Protein AF-A0A813ADH0-F1 (afdb_monomer)

Solvent-accessible surface area (backbone atoms only — not comparable to full-atom values): 14323 Å² total; per-residue (Å²): 135,80,84,57,72,87,82,37,57,96,48,72,68,25,50,52,51,44,51,54,53,42,35,54,52,50,43,70,54,47,50,61,52,42,49,74,72,68,52,53,70,69,59,46,51,50,53,41,46,52,72,52,70,76,62,57,82,85,37,66,69,44,36,52,52,48,22,52,50,47,46,47,39,60,67,64,49,52,81,73,57,90,70,86,50,64,68,61,47,20,52,50,42,27,64,46,52,78,64,35,48,75,70,38,50,46,54,51,63,65,51,89,64,57,73,72,58,47,51,34,44,53,56,17,56,32,68,76,58,69,73,94,56,96,65,80,77,75,78,74,84,77,43,54,62,69,56,31,52,50,52,44,54,53,60,69,72,50,60,89,58,49,65,48,55,27,47,58,42,28,42,73,75,30,63,67,50,34,67,56,50,63,37,58,68,54,79,42,53,71,56,46,54,53,52,52,53,53,48,49,71,22,40,36,71,89,38,32,71,57,39,44,52,52,56,50,28,51,40,59,76,49,61,43,87,80,71,46,73,68,50,54,50,44,46,52,49,22,46,52,48,48,59,53,56,62,50,68,78,76,111

pLDDT: mean 78.07, std 14.47, range [35.38, 96.62]

Structure (mmCIF, N/CA/C/O backbone):
data_AF-A0A813ADH0-F1
#
_entry.id   AF-A0A813ADH0-F1
#
loop_
_atom_site.group_PDB
_atom_site.id
_atom_site.type_symbol
_atom_site.label_atom_id
_atom_site.label_alt_id
_atom_site.label_comp_id
_atom_site.label_asym_id
_atom_site.label_entity_id
_atom_site.label_seq_id
_atom_site.pdbx_PDB_ins_code
_atom_site.Cartn_x
_atom_site.Cartn_y
_atom_site.Cartn_z
_atom_site.occupancy
_atom_site.B_iso_or_equiv
_atom_site.auth_seq_id
_atom_site.auth_comp_id
_atom_site.auth_asym_id
_atom_site.auth_atom_id
_atom_site.pdbx_PDB_model_num
ATOM 1 N N . ALA A 1 1 ? -24.093 17.350 12.954 1.00 58.53 1 ALA A N 1
ATOM 2 C CA . ALA A 1 1 ? -23.272 18.016 11.921 1.00 58.53 1 ALA A CA 1
ATOM 3 C C . ALA A 1 1 ? -21.841 17.505 12.022 1.00 58.53 1 ALA A C 1
ATOM 5 O O . ALA A 1 1 ? -21.357 17.426 13.138 1.00 58.53 1 ALA A O 1
ATOM 6 N N . THR A 1 2 ? -21.194 17.117 10.923 1.00 77.88 2 THR A N 1
ATOM 7 C CA . THR A 1 2 ? -19.798 16.626 10.913 1.00 77.88 2 THR A CA 1
ATOM 8 C C . THR A 1 2 ? -18.811 17.799 10.936 1.00 77.88 2 THR A C 1
ATOM 10 O O . THR A 1 2 ? -19.052 18.788 10.242 1.00 77.88 2 THR A O 1
ATOM 13 N N . VAL A 1 3 ? -17.723 17.701 11.708 1.00 86.62 3 VAL A N 1
ATOM 14 C CA . VAL A 1 3 ? -16.624 18.689 11.742 1.00 86.62 3 VAL A CA 1
ATOM 15 C C . VAL A 1 3 ? -15.951 18.764 10.363 1.00 86.62 3 VAL A C 1
ATOM 17 O O . VAL A 1 3 ? -15.364 17.789 9.890 1.00 86.62 3 VAL A O 1
ATOM 20 N N . ARG A 1 4 ? -16.046 19.916 9.684 1.00 91.19 4 ARG A N 1
ATOM 21 C CA . ARG A 1 4 ? -15.564 20.084 8.298 1.00 91.19 4 ARG A CA 1
ATOM 22 C C . ARG A 1 4 ? -14.143 20.643 8.270 1.00 91.19 4 ARG A C 1
ATOM 24 O O . ARG A 1 4 ? -13.839 21.578 9.005 1.00 91.19 4 ARG A O 1
ATOM 31 N N . ARG A 1 5 ? -13.307 20.170 7.335 1.00 89.81 5 ARG A N 1
ATOM 32 C CA . ARG A 1 5 ? -11.935 20.685 7.138 1.00 89.81 5 ARG A CA 1
ATOM 33 C C . ARG A 1 5 ? -11.892 22.197 6.888 1.00 89.81 5 ARG A C 1
ATOM 35 O O . ARG A 1 5 ? -10.957 22.851 7.336 1.00 89.81 5 ARG A O 1
ATOM 42 N N . SER A 1 6 ? -12.904 22.749 6.217 1.00 91.56 6 SER A N 1
ATOM 43 C CA . SER A 1 6 ? -13.006 24.176 5.878 1.00 91.56 6 SER A CA 1
ATOM 44 C C . SER A 1 6 ? -13.220 25.106 7.080 1.00 91.56 6 SER A C 1
ATOM 46 O O . SER A 1 6 ? -13.157 26.317 6.914 1.00 91.56 6 SER A O 1
ATOM 48 N N . GLN A 1 7 ? -13.498 24.568 8.274 1.00 92.44 7 GLN A N 1
ATOM 49 C CA . GLN A 1 7 ? -13.676 25.353 9.505 1.00 92.44 7 GLN A CA 1
ATOM 50 C C . GLN A 1 7 ? -12.345 25.725 10.177 1.00 92.44 7 GLN A C 1
ATOM 52 O O . GLN A 1 7 ? -12.344 26.486 11.137 1.00 92.44 7 GLN A O 1
ATOM 57 N N . PHE A 1 8 ? -11.223 25.190 9.687 1.00 93.69 8 PHE A N 1
ATOM 58 C CA . PHE A 1 8 ? -9.899 25.345 10.288 1.00 93.69 8 PHE A CA 1
ATOM 59 C C . PHE A 1 8 ? -8.919 25.972 9.289 1.00 93.69 8 PHE A C 1
ATOM 61 O O . PHE A 1 8 ? -9.078 25.764 8.080 1.00 93.69 8 PHE A O 1
ATOM 68 N N . PRO A 1 9 ? -7.867 26.673 9.756 1.00 92.19 9 PRO A N 1
ATOM 69 C CA . PRO A 1 9 ? -6.858 27.275 8.886 1.00 92.19 9 PRO A CA 1
ATOM 70 C C . PRO A 1 9 ? -6.242 26.283 7.888 1.00 92.19 9 PRO A C 1
ATOM 72 O O . PRO A 1 9 ? -6.143 25.083 8.151 1.00 92.19 9 PRO A O 1
ATOM 75 N N . GLY A 1 10 ? -5.794 26.776 6.733 1.00 89.06 10 GLY A N 1
ATOM 76 C CA . GLY A 1 10 ? -5.131 25.974 5.693 1.00 89.06 10 GLY A CA 1
ATOM 77 C C . GLY A 1 10 ? -3.722 25.475 6.054 1.00 89.06 10 GLY A C 1
ATOM 78 O O . GLY A 1 10 ? -3.107 24.791 5.245 1.00 89.06 10 GLY A O 1
ATOM 79 N N . SER A 1 11 ? -3.212 25.809 7.242 1.00 90.94 11 SER A N 1
ATOM 80 C CA . SER A 1 11 ? -1.885 25.418 7.728 1.00 90.94 11 SER A CA 1
ATOM 81 C C . SER A 1 11 ? -1.845 23.981 8.265 1.00 90.94 11 SER A C 1
ATOM 83 O O . SER A 1 11 ? -2.885 23.364 8.516 1.00 90.94 11 SER A O 1
ATOM 85 N N . GLU A 1 12 ? -0.635 23.452 8.484 1.00 86.62 12 GLU A N 1
ATOM 86 C CA . GLU A 1 12 ? -0.425 22.167 9.171 1.00 86.62 12 GLU A CA 1
ATOM 87 C C . GLU A 1 12 ? -1.039 22.168 10.574 1.00 86.62 12 GLU A C 1
ATOM 89 O O . GLU A 1 12 ? -1.730 21.224 10.952 1.00 86.62 12 GLU A O 1
ATOM 94 N N . GLU A 1 13 ? -0.871 23.271 11.303 1.00 91.62 13 GLU A N 1
ATOM 95 C CA . GLU A 1 13 ? -1.476 23.484 12.617 1.00 91.62 13 GLU A CA 1
ATOM 96 C C . GLU A 1 13 ? -3.010 23.418 12.547 1.00 91.62 13 GLU A C 1
ATOM 98 O O . GLU A 1 13 ? -3.648 22.688 13.305 1.00 91.62 13 GLU A O 1
ATOM 103 N N . GLY A 1 14 ? -3.618 24.085 11.559 1.00 91.56 14 GLY A N 1
ATOM 104 C CA . GLY A 1 14 ? -5.062 24.005 11.332 1.00 91.56 14 GLY A CA 1
ATOM 105 C C . GLY A 1 14 ? -5.535 22.591 10.976 1.00 91.56 14 GLY A C 1
ATOM 106 O O . GLY A 1 14 ? -6.617 22.173 11.387 1.00 91.56 14 GLY A O 1
ATOM 107 N N . HIS A 1 15 ? -4.722 21.810 10.261 1.00 88.19 15 HIS A N 1
ATOM 108 C CA . HIS A 1 15 ? -5.015 20.402 9.989 1.00 88.19 15 HIS A CA 1
ATOM 109 C C . HIS A 1 15 ? -4.930 19.531 11.255 1.00 88.19 15 HIS A C 1
ATOM 111 O O . HIS A 1 15 ? -5.776 18.654 11.448 1.00 88.19 15 HIS A O 1
ATOM 117 N N . SER A 1 16 ? -3.962 19.777 12.138 1.00 89.31 16 SER A N 1
ATOM 118 C CA . SER A 1 16 ? -3.859 19.103 13.438 1.00 89.31 16 SER A CA 1
ATOM 119 C C . SER A 1 16 ? -5.054 19.417 14.342 1.00 89.31 16 SER A C 1
ATOM 121 O O . SER A 1 16 ? -5.665 18.493 14.880 1.00 89.31 16 SER A O 1
ATOM 123 N N . GLN A 1 17 ? -5.464 20.686 14.420 1.00 92.31 17 GLN A N 1
ATOM 124 C CA . GLN A 1 17 ? -6.655 21.115 15.164 1.00 92.31 17 GLN A CA 1
ATOM 125 C C . GLN A 1 17 ? -7.935 20.472 14.625 1.00 92.31 17 GLN A C 1
ATOM 127 O O . GLN A 1 17 ? -8.754 19.967 15.394 1.00 92.31 17 GLN A O 1
ATOM 132 N N . TRP A 1 18 ? -8.086 20.428 13.298 1.00 93.56 18 TRP A N 1
ATOM 133 C CA . TRP A 1 18 ? -9.217 19.761 12.659 1.00 93.56 18 TRP A CA 1
ATOM 134 C C . TRP A 1 18 ? -9.292 18.275 13.028 1.00 93.56 18 TRP A C 1
ATOM 136 O O . TRP A 1 18 ? -10.360 17.791 13.404 1.00 93.56 18 TRP A O 1
ATOM 146 N N . LYS A 1 19 ? -8.164 17.553 12.970 1.00 90.12 19 LYS A N 1
ATOM 147 C CA . LYS A 1 19 ? -8.108 16.136 13.362 1.00 90.12 19 LYS A CA 1
ATOM 148 C C . LYS A 1 19 ? -8.480 15.938 14.830 1.00 90.12 19 LYS A C 1
ATOM 150 O O . LYS A 1 19 ? -9.271 15.049 15.123 1.00 90.12 19 LYS A O 1
ATOM 155 N N . ALA A 1 20 ? -7.962 16.770 15.734 1.00 90.12 20 ALA A N 1
ATOM 156 C CA . ALA A 1 20 ? -8.297 16.697 17.157 1.00 90.12 20 ALA A CA 1
ATOM 157 C C . ALA A 1 20 ? -9.803 16.907 17.404 1.00 90.12 20 ALA A C 1
ATOM 159 O O . ALA A 1 20 ? -10.436 16.118 18.107 1.00 90.12 20 ALA A O 1
ATOM 160 N N . ALA A 1 21 ? -10.405 17.910 16.757 1.00 92.00 21 ALA A N 1
ATOM 161 C CA . ALA A 1 21 ? -11.840 18.172 16.853 1.00 92.00 21 ALA A CA 1
ATOM 162 C C . ALA A 1 21 ? -12.693 17.027 16.275 1.00 92.00 21 ALA A C 1
ATOM 164 O O . ALA A 1 21 ? -13.740 16.687 16.832 1.00 92.00 21 ALA A O 1
ATOM 165 N N . LEU A 1 22 ? -12.250 16.408 15.174 1.00 89.94 22 LEU A N 1
ATOM 166 C CA . LEU A 1 22 ? -12.930 15.260 14.572 1.00 89.94 22 LEU A CA 1
ATOM 167 C C . LEU A 1 22 ? -12.923 14.046 15.513 1.00 89.94 22 LEU A C 1
ATOM 169 O O . LEU A 1 22 ? -13.980 13.448 15.724 1.00 89.94 22 LEU A O 1
ATOM 173 N N . LYS A 1 23 ? -11.774 13.741 16.130 1.00 88.31 23 LYS A N 1
ATOM 174 C CA . LYS A 1 23 ? -11.640 12.667 17.128 1.00 88.31 23 LYS A CA 1
ATOM 175 C C . LYS A 1 23 ? -12.571 12.897 18.313 1.00 88.31 23 LYS A C 1
ATOM 177 O O . LYS A 1 23 ? -13.406 12.049 18.615 1.00 88.31 23 LYS A O 1
ATOM 182 N N . GLN A 1 24 ? -12.525 14.090 18.910 1.00 89.56 24 GLN A N 1
ATOM 183 C CA . GLN A 1 24 ? -13.393 14.446 20.036 1.00 89.56 24 GLN A CA 1
ATOM 184 C C . GLN A 1 24 ? -14.879 14.277 19.683 1.00 89.56 24 GLN A C 1
ATOM 186 O O . GLN A 1 24 ? -15.665 13.747 20.472 1.00 89.56 24 GLN A O 1
ATOM 191 N N . GLN A 1 25 ? -15.278 14.688 18.475 1.00 90.50 25 GLN A N 1
ATOM 192 C CA . GLN A 1 25 ? -16.642 14.493 18.005 1.00 90.50 25 GLN A CA 1
ATOM 193 C C . GLN A 1 25 ? -17.013 13.007 17.872 1.00 90.50 25 GLN A C 1
ATOM 195 O O . GLN A 1 25 ? -18.133 12.634 18.231 1.00 90.50 25 GLN A O 1
ATOM 200 N N . GLN A 1 26 ? -16.122 12.165 17.344 1.00 88.00 26 GLN A N 1
ATOM 201 C CA . GLN A 1 26 ? -16.360 10.725 17.217 1.00 88.00 26 GLN A CA 1
ATOM 202 C C . GLN A 1 26 ? -16.566 10.083 18.591 1.00 88.00 26 GLN A C 1
ATOM 204 O O . GLN A 1 26 ? -17.556 9.375 18.785 1.00 88.00 26 GLN A O 1
ATOM 209 N N . GLU A 1 27 ? -15.721 10.411 19.569 1.00 87.75 27 GLU A N 1
ATOM 210 C CA . GLU A 1 27 ? -15.852 9.898 20.934 1.00 87.75 27 GLU A CA 1
ATOM 211 C C . GLU A 1 27 ? -17.181 10.291 21.587 1.00 87.75 27 GLU A C 1
ATOM 213 O O . GLU A 1 27 ? -17.889 9.437 22.128 1.00 87.75 27 GLU A O 1
ATOM 218 N N . MET A 1 28 ? -17.550 11.578 21.510 1.00 89.75 28 MET A N 1
ATOM 219 C CA . MET A 1 28 ? -18.805 12.088 22.077 1.00 89.75 28 MET A CA 1
ATOM 220 C C . MET A 1 28 ? -20.036 11.415 21.464 1.00 89.75 28 MET A C 1
ATOM 222 O O . MET A 1 28 ? -21.068 11.298 22.123 1.00 89.75 28 MET A O 1
ATOM 226 N N . ARG A 1 29 ? -19.945 10.969 20.206 1.00 91.00 29 ARG A N 1
ATOM 227 C CA . ARG A 1 29 ? -21.041 10.276 19.521 1.00 91.00 29 ARG A CA 1
ATOM 228 C C . ARG A 1 29 ? -21.088 8.789 19.839 1.00 91.00 29 ARG A C 1
ATOM 230 O O . ARG A 1 29 ? -22.184 8.264 20.006 1.00 91.00 29 ARG A O 1
ATOM 237 N N . VAL A 1 30 ? -19.943 8.110 19.910 1.00 91.62 30 VAL A N 1
ATOM 238 C CA . VAL A 1 30 ? -19.918 6.649 20.057 1.00 91.62 30 VAL A CA 1
ATOM 239 C C . VAL A 1 30 ? -20.247 6.204 21.479 1.00 91.62 30 VAL A C 1
ATOM 241 O O . VAL A 1 30 ? -21.012 5.254 21.644 1.00 91.62 30 VAL A O 1
ATOM 244 N N . LYS A 1 31 ? -19.739 6.904 22.507 1.00 93.31 31 LYS A N 1
ATOM 245 C CA . LYS A 1 31 ? -19.909 6.489 23.911 1.00 93.31 31 LYS A CA 1
ATOM 246 C C . LYS A 1 31 ? -21.391 6.326 24.293 1.00 93.31 31 LYS A C 1
ATOM 248 O O . LYS A 1 31 ? -21.744 5.257 24.792 1.00 93.31 31 LYS A O 1
ATOM 253 N N . PRO A 1 32 ? -22.293 7.292 24.007 1.00 93.75 32 PRO A N 1
ATOM 254 C CA . PRO A 1 32 ? -23.711 7.144 24.336 1.00 93.75 32 PRO A CA 1
ATOM 255 C C . PRO A 1 32 ? -24.418 6.053 23.525 1.00 93.75 32 PRO A C 1
ATOM 257 O O . PRO A 1 32 ? -25.363 5.451 24.025 1.00 93.75 32 PRO A O 1
ATOM 260 N N . ILE A 1 33 ? -23.993 5.804 22.280 1.00 95.25 33 ILE A N 1
ATOM 261 C CA . ILE A 1 33 ? -24.582 4.762 21.425 1.00 95.25 33 ILE A CA 1
ATOM 262 C C . ILE A 1 33 ? -24.272 3.381 22.002 1.00 95.25 33 ILE A C 1
ATOM 264 O O . ILE A 1 33 ? -25.185 2.584 22.197 1.00 95.25 33 ILE A O 1
ATOM 268 N N . LEU A 1 34 ? -23.005 3.122 22.332 1.00 94.62 34 LEU A N 1
ATOM 269 C CA . LEU A 1 34 ? -22.581 1.844 22.902 1.00 94.62 34 LEU A CA 1
ATOM 270 C C . LEU A 1 34 ? -23.171 1.621 24.302 1.00 94.62 34 LEU A C 1
ATOM 272 O O . LEU A 1 34 ? -23.645 0.526 24.596 1.00 94.62 34 LEU A O 1
ATOM 276 N N . ALA A 1 35 ? -23.237 2.669 25.132 1.00 95.00 35 ALA A N 1
ATOM 277 C CA . ALA A 1 35 ? -23.894 2.596 26.438 1.00 95.00 35 ALA A CA 1
ATOM 278 C C . ALA A 1 35 ? -25.383 2.230 26.313 1.00 95.00 35 ALA A C 1
ATOM 280 O O . ALA A 1 35 ? -25.866 1.348 27.018 1.00 95.00 35 ALA A O 1
ATOM 281 N N . LYS A 1 36 ? -26.107 2.850 25.369 1.00 96.25 36 LYS A N 1
ATOM 282 C CA . LYS A 1 36 ? -27.512 2.508 25.077 1.00 96.25 36 LYS A CA 1
ATOM 283 C C . LYS A 1 36 ? -27.684 1.088 24.537 1.00 96.25 36 LYS A C 1
ATOM 285 O O . LYS A 1 36 ? -28.731 0.492 24.756 1.00 96.25 36 LYS A O 1
ATOM 290 N N . ALA A 1 37 ? -26.673 0.553 23.858 1.00 96.06 37 ALA A N 1
ATOM 291 C CA . ALA A 1 37 ? -26.643 -0.830 23.393 1.00 96.06 37 ALA A CA 1
ATOM 292 C C . ALA A 1 37 ? -26.270 -1.843 24.497 1.00 96.06 37 ALA A C 1
ATOM 294 O O . ALA A 1 37 ? -26.169 -3.032 24.210 1.00 96.06 37 ALA A O 1
ATOM 295 N N . GLY A 1 38 ? -26.053 -1.398 25.743 1.00 96.38 38 GLY A N 1
ATOM 296 C CA . GLY A 1 38 ? -25.760 -2.269 26.885 1.00 96.38 38 GLY A CA 1
ATOM 297 C C . GLY A 1 38 ? -24.295 -2.696 27.012 1.00 96.38 38 GLY A C 1
ATOM 298 O O . GLY A 1 38 ? -24.002 -3.651 27.726 1.00 96.38 38 GLY A O 1
ATOM 299 N N . TRP A 1 39 ? -23.367 -2.022 26.326 1.00 96.62 39 TRP A N 1
ATOM 300 C CA . TRP A 1 39 ? -21.941 -2.347 26.415 1.00 96.62 39 TRP A CA 1
ATOM 301 C C . TRP A 1 39 ? -21.352 -1.898 27.759 1.00 96.62 39 TRP A C 1
ATOM 303 O O . TRP A 1 39 ? -21.697 -0.837 28.280 1.00 96.62 39 TRP A O 1
ATOM 313 N N . GLY A 1 40 ? -20.426 -2.692 28.305 1.00 96.12 40 GLY A N 1
ATOM 314 C CA . GLY A 1 40 ? -19.709 -2.363 29.540 1.00 96.12 40 GLY A CA 1
ATOM 315 C C . GLY A 1 40 ? -18.752 -1.175 29.379 1.00 96.12 40 GLY A C 1
ATOM 316 O O . GLY A 1 40 ? -18.243 -0.913 28.289 1.00 96.12 40 GLY A O 1
ATOM 317 N N . SER A 1 41 ? -18.470 -0.469 30.477 1.00 93.75 41 SER A N 1
ATOM 318 C CA . SER A 1 41 ? -17.624 0.736 30.488 1.00 93.75 41 SER A CA 1
ATOM 319 C C . SER A 1 41 ? -16.211 0.500 29.941 1.00 93.75 41 SER A C 1
ATOM 321 O O . SER A 1 41 ? -15.695 1.345 29.212 1.00 93.75 41 SER A O 1
ATOM 323 N N . GLU A 1 42 ? -15.612 -0.654 30.233 1.00 94.06 42 GLU A N 1
ATOM 324 C CA . GLU A 1 42 ? -14.295 -1.049 29.722 1.00 94.06 42 GLU A CA 1
ATOM 325 C C . GLU A 1 42 ? -14.298 -1.216 28.195 1.00 94.06 42 GLU A C 1
ATOM 327 O O . GLU A 1 42 ? -13.451 -0.652 27.502 1.00 94.06 42 GLU A O 1
ATOM 332 N N . ALA A 1 43 ? -15.303 -1.907 27.646 1.00 92.69 43 ALA A N 1
ATOM 333 C CA . ALA A 1 43 ? -15.451 -2.084 26.202 1.00 92.69 43 ALA A CA 1
ATOM 334 C C . ALA A 1 43 ? -15.693 -0.744 25.488 1.00 92.69 43 ALA A C 1
ATOM 336 O O . ALA A 1 43 ? -15.128 -0.486 24.425 1.00 92.69 43 ALA A O 1
ATOM 337 N N . ILE A 1 44 ? -16.488 0.145 26.091 1.00 93.62 44 ILE A N 1
ATOM 338 C CA . ILE A 1 44 ? -16.718 1.499 25.572 1.00 93.62 44 ILE A CA 1
ATOM 339 C C . ILE A 1 44 ? -15.414 2.301 25.551 1.00 93.62 44 ILE A C 1
ATOM 341 O O . ILE A 1 44 ? -15.123 2.965 24.551 1.00 93.62 44 ILE A O 1
ATOM 345 N N . ALA A 1 45 ? -14.622 2.242 26.625 1.00 91.06 45 ALA A N 1
ATOM 346 C CA . ALA A 1 45 ? -13.321 2.900 26.686 1.00 91.06 45 ALA A CA 1
ATOM 347 C C . ALA A 1 45 ? -12.381 2.358 25.601 1.00 91.06 45 ALA A C 1
ATOM 349 O O . ALA A 1 45 ? -11.814 3.144 24.844 1.00 91.06 45 ALA A O 1
ATOM 350 N N . ARG A 1 46 ? -12.313 1.029 25.439 1.00 91.56 46 ARG A N 1
ATOM 351 C CA . ARG A 1 46 ? -11.506 0.371 24.405 1.00 91.56 46 ARG A CA 1
ATOM 352 C C . ARG A 1 46 ? -11.874 0.832 22.997 1.00 91.56 46 ARG A C 1
ATOM 354 O O . ARG A 1 46 ? -10.999 1.270 22.256 1.00 91.56 46 ARG A O 1
ATOM 361 N N . VAL A 1 47 ? -13.156 0.784 22.635 1.00 91.06 47 VAL A N 1
ATOM 362 C CA . VAL A 1 47 ? -13.625 1.221 21.308 1.00 91.06 47 VAL A CA 1
ATOM 363 C C . VAL A 1 47 ? -13.342 2.704 21.080 1.00 91.06 47 VAL A C 1
ATOM 365 O O . VAL A 1 47 ? -12.952 3.091 19.983 1.00 91.06 47 VAL A O 1
ATOM 368 N N . THR A 1 48 ? -13.491 3.533 22.114 1.00 89.00 48 THR A N 1
ATOM 369 C CA . THR A 1 48 ? -13.164 4.962 22.031 1.00 89.00 48 THR A CA 1
ATOM 370 C C . THR A 1 48 ? -11.688 5.170 21.682 1.00 89.00 48 THR A C 1
ATOM 372 O O . THR A 1 48 ? -11.396 5.915 20.751 1.00 89.00 48 THR A O 1
ATOM 375 N N . THR A 1 49 ? -10.774 4.484 22.375 1.00 89.19 49 THR A N 1
ATOM 376 C CA . THR A 1 49 ? -9.329 4.553 22.102 1.00 89.19 49 THR A CA 1
ATOM 377 C C . THR A 1 49 ? -8.981 4.066 20.698 1.00 89.19 49 THR A C 1
ATOM 379 O O . THR A 1 49 ? -8.129 4.657 20.041 1.00 89.19 49 THR A O 1
ATOM 382 N N . LEU A 1 50 ? -9.636 3.004 20.220 1.00 89.44 50 LEU A N 1
ATOM 383 C CA . LEU A 1 50 ? -9.431 2.517 18.855 1.00 89.44 50 LEU A CA 1
ATOM 384 C C . LEU A 1 50 ? -9.882 3.561 17.826 1.00 89.44 50 LEU A C 1
ATOM 386 O O . LEU A 1 50 ? -9.126 3.912 16.930 1.00 89.44 50 LEU A O 1
ATOM 390 N N . LEU A 1 51 ? -11.079 4.125 17.989 1.00 86.75 51 LEU A N 1
ATOM 391 C CA . LEU A 1 51 ? -11.635 5.102 17.049 1.00 86.75 51 LEU A CA 1
ATOM 392 C C . LEU A 1 51 ? -10.866 6.419 16.995 1.00 86.75 51 LEU A C 1
ATOM 394 O O . LEU A 1 51 ? -10.850 7.061 15.945 1.00 86.75 51 LEU A O 1
ATOM 398 N N . SER A 1 52 ? -10.244 6.8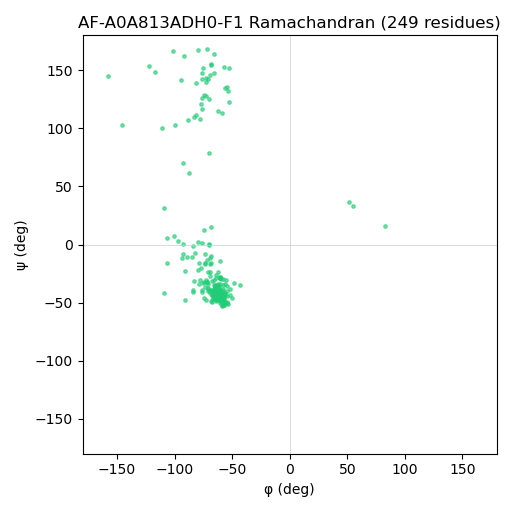38 18.098 1.00 84.44 52 SER A N 1
ATOM 399 C CA . SER A 1 52 ? -9.403 8.031 18.092 1.00 84.44 52 SER A CA 1
ATOM 400 C C . SER A 1 52 ? -8.082 7.812 17.351 1.00 84.44 52 SER A C 1
ATOM 402 O O . SER A 1 52 ? -7.423 8.793 17.014 1.00 84.44 52 SER A O 1
ATOM 404 N N . MET A 1 53 ? -7.700 6.567 17.036 1.00 84.00 53 MET A N 1
ATOM 405 C CA . MET A 1 53 ? -6.411 6.229 16.419 1.00 84.00 53 MET A CA 1
ATOM 406 C C . MET A 1 53 ? -5.211 6.763 17.230 1.00 84.00 53 MET A C 1
ATOM 408 O O . MET A 1 53 ? -4.211 7.187 16.654 1.00 84.00 53 MET A O 1
ATOM 412 N N . ASP A 1 54 ? -5.325 6.814 18.565 1.00 75.88 54 ASP A N 1
ATOM 413 C CA . ASP A 1 54 ? -4.302 7.358 19.485 1.00 75.88 54 ASP A CA 1
ATOM 414 C C . ASP A 1 54 ? -3.597 6.262 20.312 1.00 75.88 54 ASP A C 1
ATOM 416 O O . ASP A 1 54 ? -3.209 6.466 21.462 1.00 75.88 54 ASP A O 1
ATOM 420 N N . GLY A 1 55 ? -3.449 5.067 19.739 1.00 78.06 55 GLY A N 1
ATOM 421 C CA . GLY A 1 55 ? -2.863 3.898 20.400 1.00 78.06 55 GLY A CA 1
ATOM 422 C C . GLY A 1 55 ? -1.414 3.625 19.999 1.00 78.06 55 GLY A C 1
ATOM 423 O O . GLY A 1 55 ? -0.902 4.153 19.012 1.00 78.06 55 GLY A O 1
ATOM 424 N N . SER A 1 56 ? -0.754 2.757 20.770 1.00 82.88 56 SER A N 1
ATOM 425 C CA . SER A 1 56 ? 0.574 2.242 20.420 1.00 82.88 56 SER A CA 1
ATOM 426 C C . SER A 1 56 ? 0.508 1.373 19.162 1.00 82.88 56 SER A C 1
ATOM 428 O O . SER A 1 56 ? -0.456 0.639 18.963 1.00 82.88 56 SER A O 1
ATOM 430 N N . ARG A 1 57 ? 1.574 1.381 18.353 1.00 74.56 57 ARG A N 1
ATOM 431 C CA . ARG A 1 57 ? 1.738 0.444 17.223 1.00 74.56 57 ARG A CA 1
ATOM 432 C C . ARG A 1 57 ? 1.951 -1.007 17.668 1.00 74.56 57 ARG A C 1
ATOM 434 O O . ARG A 1 57 ? 1.822 -1.922 16.866 1.00 74.56 57 ARG A O 1
ATOM 441 N N . GLU A 1 58 ? 2.286 -1.224 18.936 1.00 84.00 58 GLU A N 1
ATOM 442 C CA . GLU A 1 58 ? 2.408 -2.567 19.519 1.00 84.00 58 GLU A CA 1
ATOM 443 C C . GLU A 1 58 ? 1.039 -3.177 19.864 1.00 84.00 58 GLU A C 1
ATOM 445 O O . GLU A 1 58 ? 0.919 -4.387 20.065 1.00 84.00 58 GLU A O 1
ATOM 450 N N . ASP A 1 59 ? -0.008 -2.349 19.915 1.00 91.94 59 ASP A N 1
ATOM 451 C CA . ASP A 1 59 ? -1.374 -2.796 20.135 1.00 91.94 59 ASP A CA 1
ATOM 452 C C . ASP A 1 59 ? -1.941 -3.423 18.857 1.00 91.94 59 ASP A C 1
ATOM 454 O O . ASP A 1 59 ? -2.113 -2.763 17.830 1.00 91.94 59 ASP A O 1
ATOM 458 N N . LYS A 1 60 ? -2.262 -4.717 18.934 1.00 91.38 60 LYS A N 1
ATOM 459 C CA . LYS A 1 60 ? -2.725 -5.502 17.786 1.00 91.38 60 LYS A CA 1
ATOM 460 C C . LYS A 1 60 ? -4.028 -4.978 17.187 1.00 91.38 60 LYS A C 1
ATOM 462 O O . LYS A 1 60 ? -4.137 -4.947 15.964 1.00 91.38 60 LYS A O 1
ATOM 467 N N . ASP A 1 61 ? -4.993 -4.554 18.001 1.00 89.75 61 ASP A N 1
ATOM 468 C CA . ASP A 1 61 ? -6.280 -4.083 17.469 1.00 89.75 61 ASP A CA 1
ATOM 469 C C . ASP A 1 61 ? -6.120 -2.707 16.814 1.00 89.75 61 ASP A C 1
ATOM 471 O O . ASP A 1 61 ? -6.720 -2.438 15.773 1.00 89.75 61 ASP A O 1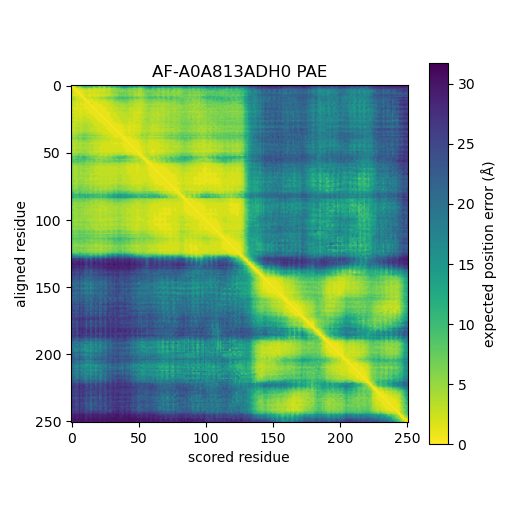
ATOM 475 N N . MET A 1 62 ? -5.270 -1.850 17.394 1.00 92.94 62 MET A N 1
ATOM 476 C CA . MET A 1 62 ? -4.917 -0.560 16.797 1.00 92.94 62 MET A CA 1
ATOM 477 C C . MET A 1 62 ? -4.198 -0.760 15.461 1.00 92.94 62 MET A C 1
ATOM 479 O O . MET A 1 62 ? -4.546 -0.115 14.475 1.00 92.94 62 MET A O 1
ATOM 483 N N . GLN A 1 63 ? -3.244 -1.694 15.396 1.00 93.38 63 GLN A N 1
ATOM 484 C CA . GLN A 1 63 ? -2.531 -2.009 14.161 1.00 93.38 63 GLN A CA 1
ATOM 485 C C . GLN A 1 63 ? -3.476 -2.542 13.076 1.00 93.38 63 GLN A C 1
ATOM 487 O O . GLN A 1 63 ? -3.359 -2.132 11.926 1.00 93.38 63 GLN A O 1
ATOM 492 N N . VAL A 1 64 ? -4.440 -3.404 13.425 1.00 92.88 64 VAL A N 1
ATOM 493 C CA . VAL A 1 64 ? -5.461 -3.887 12.476 1.00 92.88 64 VAL A CA 1
ATOM 494 C C . VAL A 1 64 ? -6.302 -2.730 11.932 1.00 92.88 64 VAL A C 1
ATOM 496 O O . VAL A 1 64 ? -6.598 -2.693 10.736 1.00 92.88 64 VAL A O 1
ATOM 499 N N . LEU A 1 65 ? -6.676 -1.774 12.783 1.00 92.69 65 LEU A N 1
ATOM 500 C CA . LEU A 1 65 ? -7.463 -0.618 12.367 1.00 92.69 65 LEU A CA 1
ATOM 501 C C . LEU A 1 65 ? -6.654 0.361 11.499 1.00 92.69 65 LEU A C 1
ATOM 503 O O . LEU A 1 65 ? -7.178 0.865 10.503 1.00 92.69 65 LEU A O 1
ATOM 507 N N . GLU A 1 66 ? -5.382 0.598 11.824 1.00 94.06 66 GLU A N 1
ATOM 508 C CA . GLU A 1 66 ? -4.475 1.419 11.008 1.00 94.06 66 GLU A CA 1
ATOM 509 C C . GLU A 1 66 ? -4.221 0.762 9.646 1.00 94.06 66 GLU A C 1
ATOM 511 O O . GLU A 1 66 ? -4.315 1.434 8.620 1.00 94.06 66 GLU A O 1
ATOM 516 N N . ASP A 1 67 ? -3.990 -0.553 9.620 1.00 94.06 67 ASP A N 1
ATOM 517 C CA . ASP A 1 67 ? -3.847 -1.349 8.400 1.00 94.06 67 ASP A CA 1
ATOM 518 C C . ASP A 1 67 ? -5.083 -1.215 7.502 1.00 94.06 67 ASP A C 1
ATOM 520 O O . ASP A 1 67 ? -4.964 -0.892 6.318 1.00 94.06 67 ASP A O 1
ATOM 524 N N . ALA A 1 68 ? -6.279 -1.418 8.066 1.00 94.69 68 ALA A N 1
ATOM 525 C CA . ALA A 1 68 ? -7.536 -1.286 7.334 1.00 94.69 68 ALA A CA 1
ATOM 526 C C . ALA A 1 68 ? -7.732 0.138 6.796 1.00 94.69 68 ALA A C 1
ATOM 528 O O . ALA A 1 68 ? -8.102 0.314 5.637 1.00 94.69 68 ALA A O 1
ATOM 529 N N . THR A 1 69 ? -7.433 1.153 7.608 1.00 93.44 69 THR A N 1
ATOM 530 C CA . THR A 1 69 ? -7.557 2.564 7.218 1.00 93.44 69 THR A CA 1
ATOM 531 C C . THR A 1 69 ? -6.598 2.916 6.082 1.00 93.44 69 THR A C 1
ATOM 533 O O . THR A 1 69 ? -7.005 3.559 5.117 1.00 93.44 69 THR A O 1
ATOM 536 N N . CYS A 1 70 ? -5.343 2.461 6.150 1.00 95.06 70 CYS A N 1
ATOM 537 C CA . CYS A 1 70 ? -4.355 2.678 5.094 1.00 95.06 70 CYS A CA 1
ATOM 538 C C . CYS A 1 70 ? -4.762 1.990 3.787 1.00 95.06 70 CYS A C 1
ATOM 540 O O . CYS A 1 70 ? -4.670 2.599 2.725 1.00 95.06 70 CYS A O 1
ATOM 542 N N . LEU A 1 71 ? -5.239 0.745 3.852 1.00 94.56 71 LEU A N 1
ATOM 543 C CA . LEU A 1 71 ? -5.675 0.005 2.666 1.00 94.56 71 LEU A CA 1
ATOM 544 C C . LEU A 1 71 ? -6.894 0.647 2.001 1.00 94.56 71 LEU A C 1
ATOM 546 O O . LEU A 1 71 ? -6.900 0.808 0.783 1.00 94.56 71 LEU A O 1
ATOM 550 N N . VAL A 1 72 ? -7.891 1.062 2.790 1.00 95.19 72 VAL A N 1
ATOM 551 C CA . VAL A 1 72 ? -9.051 1.802 2.273 1.00 95.19 72 VAL A CA 1
ATOM 552 C C . VAL A 1 72 ? -8.597 3.107 1.629 1.00 95.19 72 VAL A C 1
ATOM 554 O O . VAL A 1 72 ? -8.955 3.360 0.486 1.00 95.19 72 VAL A O 1
ATOM 557 N N . PHE A 1 73 ? -7.738 3.883 2.295 1.00 94.56 73 PHE A N 1
ATOM 558 C CA . PHE A 1 73 ? -7.193 5.119 1.734 1.00 94.56 73 PHE A CA 1
ATOM 559 C C . PHE A 1 73 ? -6.527 4.894 0.366 1.00 94.56 73 PHE A C 1
ATOM 561 O O . PHE A 1 73 ? -6.833 5.608 -0.589 1.00 94.56 73 PHE A O 1
ATOM 568 N N . LEU A 1 74 ? -5.649 3.892 0.256 1.00 92.75 74 LEU A N 1
ATOM 569 C CA . LEU A 1 74 ? -4.956 3.569 -0.994 1.00 92.75 74 LEU A CA 1
ATOM 570 C C . LEU A 1 74 ? -5.929 3.154 -2.106 1.00 92.75 74 LEU A C 1
ATOM 572 O O . LEU A 1 74 ? -5.705 3.496 -3.263 1.00 92.75 74 LEU A O 1
ATOM 576 N N . GLN A 1 75 ? -7.002 2.438 -1.763 1.00 92.38 75 GLN A N 1
ATOM 577 C CA . GLN A 1 75 ? -7.954 1.908 -2.735 1.00 92.38 75 GLN A CA 1
ATOM 578 C C . GLN A 1 75 ? -9.024 2.923 -3.162 1.00 92.38 75 GLN A C 1
ATOM 580 O O . GLN A 1 75 ? -9.418 2.937 -4.326 1.00 92.38 75 GLN A O 1
ATOM 585 N N . THR A 1 76 ? -9.540 3.737 -2.239 1.00 91.81 76 THR A N 1
ATOM 586 C CA . THR A 1 76 ? -10.737 4.564 -2.478 1.00 91.81 76 THR A CA 1
ATOM 587 C C . THR A 1 76 ? -10.429 6.044 -2.585 1.00 91.81 76 THR A C 1
ATOM 589 O O . THR A 1 76 ? -10.983 6.728 -3.443 1.00 91.81 76 THR A O 1
ATOM 592 N N . ASP A 1 77 ? -9.551 6.548 -1.722 1.00 89.94 77 ASP A N 1
ATOM 593 C CA . ASP A 1 77 ? -9.349 7.986 -1.580 1.00 89.94 77 ASP A CA 1
ATOM 594 C C . ASP A 1 77 ? -8.244 8.461 -2.516 1.00 89.94 77 ASP A C 1
ATOM 596 O O . ASP A 1 77 ? -8.446 9.422 -3.265 1.00 89.94 77 ASP A O 1
ATOM 600 N N . LEU A 1 78 ? -7.110 7.750 -2.519 1.00 90.38 78 LEU A N 1
ATOM 601 C CA . LEU A 1 78 ? -5.924 8.068 -3.308 1.00 90.38 78 LEU A CA 1
ATOM 602 C C . LEU A 1 78 ? -6.244 8.313 -4.795 1.00 90.38 78 LEU A C 1
ATOM 604 O O . LEU A 1 78 ? -5.800 9.348 -5.295 1.00 90.38 78 LEU A O 1
ATOM 608 N N . PRO A 1 79 ? -7.061 7.488 -5.491 1.00 88.12 79 PRO A N 1
ATOM 609 C CA . PRO A 1 79 ? -7.347 7.711 -6.910 1.00 88.12 79 PRO A CA 1
ATOM 610 C C . PRO A 1 79 ? -8.067 9.030 -7.216 1.00 88.12 79 PRO A C 1
ATOM 612 O O . PRO A 1 79 ? -7.992 9.544 -8.329 1.00 88.12 79 PRO A O 1
ATOM 615 N N . SER A 1 80 ? -8.779 9.587 -6.233 1.00 86.88 80 SER A N 1
ATOM 616 C CA . SER A 1 80 ? -9.525 10.843 -6.366 1.00 86.88 80 SER A CA 1
ATOM 617 C C . SER A 1 80 ? -8.725 12.078 -5.934 1.00 86.88 80 SER A C 1
ATOM 619 O O . SER A 1 80 ? -9.171 13.216 -6.130 1.00 86.88 80 SER A O 1
ATOM 621 N N . MET A 1 81 ? -7.543 11.882 -5.341 1.00 85.38 81 MET A N 1
ATOM 622 C CA . MET A 1 81 ? -6.720 12.975 -4.841 1.00 85.38 81 MET A CA 1
ATOM 623 C C . MET A 1 81 ? -6.045 13.734 -5.983 1.00 85.38 81 MET A C 1
ATOM 625 O O . MET A 1 81 ? -5.328 13.174 -6.804 1.00 85.38 81 MET A O 1
ATOM 629 N N . LYS A 1 82 ? -6.196 15.059 -5.975 1.00 79.75 82 LYS A N 1
ATOM 630 C CA . LYS A 1 82 ? -5.496 15.966 -6.893 1.00 79.75 82 LYS A CA 1
ATOM 631 C C . LYS A 1 82 ? -4.201 16.470 -6.257 1.00 79.75 82 LYS A C 1
ATOM 633 O O . LYS A 1 82 ? -4.123 17.623 -5.837 1.00 79.75 82 LYS A O 1
ATOM 638 N N . ILE A 1 83 ? -3.211 15.589 -6.115 1.00 78.56 83 ILE A N 1
ATOM 639 C CA . ILE A 1 83 ? -1.855 15.984 -5.711 1.00 78.56 83 ILE A CA 1
ATOM 640 C C . ILE A 1 83 ? -0.996 16.065 -6.971 1.00 78.56 83 ILE A C 1
ATOM 642 O O . ILE A 1 83 ? -0.572 15.046 -7.501 1.00 78.56 83 ILE A O 1
ATOM 646 N N . GLU A 1 84 ? -0.746 17.284 -7.444 1.00 79.31 84 GLU A N 1
ATOM 647 C CA . GLU A 1 84 ? 0.091 17.521 -8.632 1.00 79.31 84 GLU A CA 1
ATOM 648 C C . GLU A 1 84 ? 1.594 17.455 -8.316 1.00 79.31 84 GLU A C 1
ATOM 650 O O . GLU A 1 84 ? 2.421 17.211 -9.191 1.00 79.31 84 GLU A O 1
ATOM 655 N N . ASP A 1 85 ? 1.959 17.659 -7.049 1.00 89.12 85 ASP A N 1
ATOM 656 C CA . ASP A 1 85 ? 3.344 17.634 -6.591 1.00 89.12 85 ASP A CA 1
ATOM 657 C C . ASP A 1 85 ? 3.803 16.194 -6.317 1.00 89.12 85 ASP A C 1
ATOM 659 O O . ASP A 1 85 ? 3.387 15.560 -5.342 1.00 89.12 85 ASP A O 1
ATOM 663 N N . HIS A 1 86 ? 4.695 15.696 -7.177 1.00 85.75 86 HIS A N 1
ATOM 664 C CA . HIS A 1 86 ? 5.282 14.354 -7.082 1.00 85.75 86 HIS A CA 1
ATOM 665 C C . HIS A 1 86 ? 5.935 14.090 -5.720 1.00 85.75 86 HIS A C 1
ATOM 667 O O . HIS A 1 86 ? 5.714 13.043 -5.115 1.00 85.75 86 HIS A O 1
ATOM 673 N N . GLY A 1 87 ? 6.707 15.048 -5.197 1.00 86.25 87 GLY A N 1
ATOM 674 C CA . GLY A 1 87 ? 7.409 14.901 -3.922 1.00 86.25 87 GLY A CA 1
ATOM 675 C C . GLY A 1 87 ? 6.441 14.735 -2.754 1.00 86.25 87 GLY A C 1
ATOM 676 O O . GLY A 1 87 ? 6.604 13.826 -1.939 1.00 86.25 87 GLY A O 1
ATOM 677 N N . LYS A 1 88 ? 5.378 15.544 -2.716 1.00 88.31 88 LYS A N 1
ATOM 678 C CA . LYS A 1 88 ? 4.319 15.442 -1.700 1.00 88.31 88 LYS A CA 1
ATOM 679 C C . LYS A 1 88 ? 3.547 14.132 -1.795 1.00 88.31 88 LYS A C 1
ATOM 681 O O . LYS A 1 88 ? 3.179 13.584 -0.757 1.00 88.31 88 LYS A O 1
ATOM 686 N N . LEU A 1 89 ? 3.306 13.628 -3.006 1.00 90.44 89 LEU A N 1
ATOM 687 C CA . LEU A 1 89 ? 2.644 12.339 -3.199 1.00 90.44 89 LEU A CA 1
ATOM 688 C C . LEU A 1 89 ? 3.519 11.187 -2.685 1.00 90.44 89 LEU A C 1
ATOM 690 O O . LEU A 1 89 ? 3.039 10.359 -1.913 1.00 90.44 89 LEU A O 1
ATOM 694 N N . VAL A 1 90 ? 4.811 11.174 -3.025 1.00 87.06 90 VAL A N 1
ATOM 695 C CA . VAL A 1 90 ? 5.767 10.185 -2.497 1.00 87.06 90 VAL A CA 1
ATOM 696 C C . VAL A 1 90 ? 5.862 10.274 -0.970 1.00 87.06 90 VAL A C 1
ATOM 698 O O . VAL A 1 90 ? 5.836 9.247 -0.294 1.00 87.06 90 VAL A O 1
ATOM 701 N N . ASP A 1 91 ? 5.914 11.479 -0.400 1.00 88.88 91 ASP A N 1
ATOM 702 C CA . ASP A 1 91 ? 5.947 11.685 1.053 1.00 88.88 91 ASP A CA 1
ATOM 703 C C . ASP A 1 91 ? 4.688 11.145 1.746 1.00 88.88 91 ASP A C 1
ATOM 705 O O . ASP A 1 91 ? 4.778 10.518 2.807 1.00 88.88 91 ASP A O 1
ATOM 709 N N . LEU A 1 92 ? 3.511 11.381 1.161 1.00 91.88 92 LEU A N 1
ATOM 710 C CA . LEU A 1 92 ? 2.231 10.882 1.662 1.00 91.88 92 LEU A CA 1
ATOM 711 C C . LEU A 1 92 ? 2.174 9.352 1.618 1.00 91.88 92 LEU A C 1
ATOM 713 O O . LEU A 1 92 ? 1.810 8.719 2.613 1.00 91.88 92 LEU A O 1
ATOM 717 N N . LEU A 1 93 ? 2.567 8.755 0.493 1.00 91.94 93 LEU A N 1
ATOM 718 C CA . LEU A 1 93 ? 2.595 7.304 0.322 1.00 91.94 93 LEU A CA 1
ATOM 719 C C . LEU A 1 93 ? 3.612 6.654 1.258 1.00 91.94 93 LEU A C 1
ATOM 721 O O . LEU A 1 93 ? 3.303 5.638 1.872 1.00 91.94 93 LEU A O 1
ATOM 725 N N . HIS A 1 94 ? 4.771 7.278 1.472 1.00 90.38 94 HIS A N 1
ATOM 726 C CA . HIS A 1 94 ? 5.760 6.801 2.437 1.00 90.38 94 HIS A CA 1
ATOM 727 C C . HIS A 1 94 ? 5.207 6.837 3.864 1.00 90.38 94 HIS A C 1
ATOM 729 O O . HIS A 1 94 ? 5.265 5.837 4.575 1.00 90.38 94 HIS A O 1
ATOM 735 N N . LYS A 1 95 ? 4.587 7.953 4.273 1.00 92.31 95 LYS A N 1
ATOM 736 C CA . LYS A 1 95 ? 3.926 8.073 5.585 1.00 92.31 95 LYS A CA 1
ATOM 737 C C . LYS A 1 95 ? 2.786 7.071 5.767 1.00 92.31 95 LYS A C 1
ATOM 739 O O . LYS A 1 95 ? 2.516 6.691 6.900 1.00 92.31 95 LYS A O 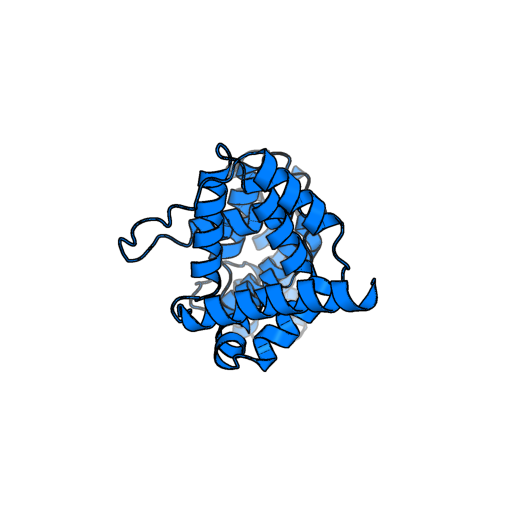1
ATOM 744 N N . THR A 1 96 ? 2.126 6.661 4.689 1.00 93.31 96 THR A N 1
ATOM 745 C CA . THR A 1 96 ? 1.099 5.608 4.706 1.00 93.31 96 THR A CA 1
ATOM 746 C C . THR A 1 96 ? 1.750 4.230 4.856 1.00 93.31 96 THR A C 1
ATOM 748 O O . THR A 1 96 ? 1.371 3.448 5.722 1.00 93.31 96 THR A O 1
ATOM 751 N N . TRP A 1 97 ? 2.808 3.964 4.087 1.00 92.31 97 TRP A N 1
ATOM 752 C CA . TRP A 1 97 ? 3.548 2.704 4.084 1.00 92.31 97 TRP A CA 1
ATOM 753 C C . TRP A 1 97 ? 4.148 2.342 5.446 1.00 92.31 97 TRP A C 1
ATOM 755 O O . TRP A 1 97 ? 3.959 1.228 5.936 1.00 92.31 97 TRP A O 1
ATOM 765 N N . VAL A 1 98 ? 4.821 3.293 6.101 1.00 90.06 98 VAL A N 1
ATOM 766 C CA . VAL A 1 98 ? 5.532 3.044 7.371 1.00 90.06 98 VAL A CA 1
ATOM 767 C C . VAL A 1 98 ? 4.612 2.766 8.563 1.00 90.06 98 VAL A C 1
ATOM 769 O O . VAL A 1 98 ? 5.092 2.362 9.622 1.00 90.06 98 VAL A O 1
ATOM 772 N N . LYS A 1 99 ? 3.302 2.996 8.424 1.00 91.25 99 LYS A N 1
ATOM 773 C CA . LYS A 1 99 ? 2.304 2.680 9.455 1.00 91.25 99 LYS A CA 1
ATOM 774 C C . LYS A 1 99 ? 1.705 1.287 9.306 1.00 91.25 99 LYS A C 1
ATOM 776 O O . LYS A 1 99 ? 1.212 0.743 10.288 1.00 91.25 99 LYS A O 1
ATOM 781 N N . MET A 1 100 ? 1.757 0.725 8.101 1.00 90.12 100 MET A N 1
ATOM 782 C CA . MET A 1 100 ? 1.205 -0.590 7.809 1.00 90.12 100 MET A CA 1
ATOM 783 C C . MET A 1 100 ? 2.103 -1.707 8.336 1.00 90.12 100 MET A C 1
ATOM 785 O O . MET A 1 100 ? 3.334 -1.651 8.211 1.00 90.12 100 MET A O 1
ATOM 789 N N . SER A 1 101 ? 1.470 -2.765 8.833 1.00 88.12 101 SER A N 1
ATOM 790 C CA . SER A 1 101 ? 2.122 -4.031 9.148 1.00 88.12 101 SER A CA 1
ATOM 791 C C . SER A 1 101 ? 2.648 -4.719 7.877 1.00 88.12 101 SER A C 1
ATOM 793 O O . SER A 1 101 ? 2.196 -4.411 6.769 1.00 88.12 101 SER A O 1
ATOM 795 N N . PRO A 1 102 ? 3.550 -5.713 7.990 1.00 84.06 102 PRO A N 1
ATOM 796 C CA . PRO A 1 102 ? 3.977 -6.513 6.839 1.00 84.06 102 PRO A CA 1
ATOM 797 C C . PRO A 1 102 ? 2.810 -7.164 6.075 1.00 84.06 102 PRO A C 1
ATOM 799 O O . PRO A 1 102 ? 2.832 -7.237 4.846 1.00 84.06 102 PRO A O 1
ATOM 802 N N . CYS A 1 103 ? 1.756 -7.587 6.785 1.00 82.88 103 CYS A N 1
ATOM 803 C CA . CYS A 1 103 ? 0.561 -8.176 6.176 1.00 82.88 103 CYS A CA 1
ATOM 804 C C . CYS A 1 103 ? -0.224 -7.145 5.349 1.00 82.88 103 CYS A C 1
ATOM 806 O O . CYS A 1 103 ? -0.631 -7.426 4.221 1.00 82.88 103 CYS A O 1
ATOM 808 N N . ALA A 1 104 ? -0.399 -5.930 5.870 1.00 85.06 104 ALA A N 1
ATOM 809 C CA . ALA A 1 104 ? -1.064 -4.861 5.135 1.00 85.06 104 ALA A CA 1
ATOM 810 C C . ALA A 1 104 ? -0.222 -4.332 3.973 1.00 85.06 104 ALA A C 1
ATOM 812 O O . ALA A 1 104 ? -0.764 -4.130 2.896 1.00 85.06 104 ALA A O 1
ATOM 813 N N . ARG A 1 105 ? 1.102 -4.212 4.124 1.00 87.00 105 ARG A N 1
ATOM 814 C CA . ARG A 1 105 ? 2.026 -3.892 3.018 1.00 87.00 105 ARG A CA 1
ATOM 815 C C . ARG A 1 105 ? 1.899 -4.893 1.867 1.00 87.00 105 ARG A C 1
ATOM 817 O O . ARG A 1 105 ? 1.822 -4.493 0.710 1.00 87.00 105 ARG A O 1
ATOM 824 N N . SER A 1 106 ? 1.803 -6.184 2.191 1.00 77.50 106 SER A N 1
ATOM 825 C CA . SER A 1 106 ? 1.523 -7.252 1.224 1.00 77.50 106 SER A CA 1
ATOM 826 C C . SER A 1 106 ? 0.199 -7.019 0.480 1.00 77.50 106 SER A C 1
ATOM 828 O O . SER A 1 106 ? 0.177 -7.029 -0.749 1.00 77.50 106 SER A O 1
ATOM 830 N N . LYS A 1 107 ? -0.887 -6.706 1.200 1.00 81.31 107 LYS A N 1
ATOM 831 C CA . LYS A 1 107 ? -2.194 -6.367 0.601 1.00 81.31 107 LYS A CA 1
ATOM 832 C C . LYS A 1 107 ? -2.169 -5.074 -0.217 1.00 81.31 107 LYS A C 1
ATOM 834 O O . LYS A 1 107 ? -2.816 -5.008 -1.251 1.00 81.31 107 LYS A O 1
ATOM 839 N N . ALA A 1 108 ? -1.428 -4.062 0.221 1.00 85.19 108 ALA A N 1
ATOM 840 C CA . ALA A 1 108 ? -1.362 -2.761 -0.433 1.00 85.19 108 ALA A CA 1
ATOM 841 C C . ALA A 1 108 ? -0.749 -2.862 -1.831 1.00 85.19 108 ALA A C 1
ATOM 843 O O . ALA A 1 108 ? -1.207 -2.195 -2.752 1.00 85.19 108 ALA A O 1
ATOM 844 N N . ILE A 1 109 ? 0.253 -3.722 -2.009 1.00 80.31 109 ILE A N 1
ATOM 845 C CA . ILE A 1 109 ? 0.875 -3.966 -3.317 1.00 80.31 109 ILE A CA 1
ATOM 846 C C . ILE A 1 109 ? -0.119 -4.586 -4.321 1.00 80.31 109 ILE A C 1
ATOM 848 O O . ILE A 1 109 ? 0.043 -4.396 -5.522 1.00 80.31 109 ILE A O 1
ATOM 852 N N . HIS A 1 110 ? -1.145 -5.290 -3.836 1.00 72.81 110 HIS A N 1
ATOM 853 C CA . HIS A 1 110 ? -2.194 -5.916 -4.650 1.00 72.81 110 HIS A CA 1
ATOM 854 C C . HIS A 1 110 ? -3.342 -4.983 -5.041 1.00 72.81 110 HIS A C 1
ATOM 856 O O . HIS A 1 110 ? -4.292 -5.409 -5.689 1.00 72.81 110 HIS A O 1
ATOM 862 N N . LEU A 1 111 ? -3.318 -3.726 -4.606 1.00 81.62 111 LEU A N 1
ATOM 863 C CA . LEU A 1 111 ? -4.347 -2.787 -5.026 1.00 81.62 111 LEU A CA 1
ATOM 864 C C . LEU A 1 111 ? -4.087 -2.342 -6.468 1.00 81.62 111 LEU A C 1
ATOM 866 O O . LEU A 1 111 ? -2.950 -2.304 -6.943 1.00 81.62 111 LEU A O 1
ATOM 870 N N . GLU A 1 112 ? -5.157 -1.993 -7.174 1.00 81.94 112 GLU A N 1
ATOM 871 C CA . GLU A 1 112 ? -5.041 -1.456 -8.522 1.00 81.94 112 GLU A CA 1
ATOM 872 C C . GLU A 1 112 ? -4.593 0.005 -8.470 1.00 81.94 112 GLU A C 1
ATOM 874 O O . GLU A 1 112 ? -5.274 0.867 -7.917 1.00 81.94 112 GLU A O 1
ATOM 879 N N . TYR A 1 113 ? -3.450 0.282 -9.095 1.00 81.00 113 TYR A N 1
ATOM 880 C CA . TYR A 1 113 ? -2.924 1.633 -9.263 1.00 81.00 113 TYR A CA 1
ATOM 881 C C . TYR A 1 113 ? -2.844 2.002 -10.745 1.00 81.00 113 TYR A C 1
ATOM 883 O O . TYR A 1 113 ? -2.553 1.162 -11.618 1.00 81.00 113 TYR A O 1
ATOM 891 N N . ASP A 1 114 ? -3.031 3.289 -11.027 1.00 81.00 114 ASP A N 1
ATOM 892 C CA . ASP A 1 114 ? -2.583 3.862 -12.289 1.00 81.00 114 ASP A CA 1
ATOM 893 C C . ASP A 1 114 ? -1.044 3.968 -12.325 1.00 81.00 114 ASP A C 1
ATOM 895 O O . ASP A 1 114 ? -0.343 3.745 -11.330 1.00 81.00 114 ASP A O 1
ATOM 899 N N . ALA A 1 115 ? -0.487 4.246 -13.505 1.00 74.25 115 ALA A N 1
ATOM 900 C CA . ALA A 1 115 ? 0.964 4.251 -13.676 1.00 74.25 115 ALA A CA 1
ATOM 901 C C . ALA A 1 115 ? 1.686 5.332 -12.832 1.00 74.25 115 ALA A C 1
ATOM 903 O O . ALA A 1 115 ? 2.709 4.999 -12.223 1.00 74.25 115 ALA A O 1
ATOM 904 N N . PRO A 1 116 ? 1.196 6.588 -12.746 1.00 80.94 116 PRO A N 1
ATOM 905 C CA . PRO A 1 116 ? 1.787 7.604 -11.872 1.00 80.94 116 PRO A CA 1
ATOM 906 C C . PRO A 1 116 ? 1.769 7.241 -10.380 1.00 80.94 116 PRO A C 1
ATOM 908 O O . PRO A 1 116 ? 2.793 7.391 -9.706 1.00 80.94 116 PRO A O 1
ATOM 911 N N . MET A 1 117 ? 0.651 6.726 -9.859 1.00 81.50 117 MET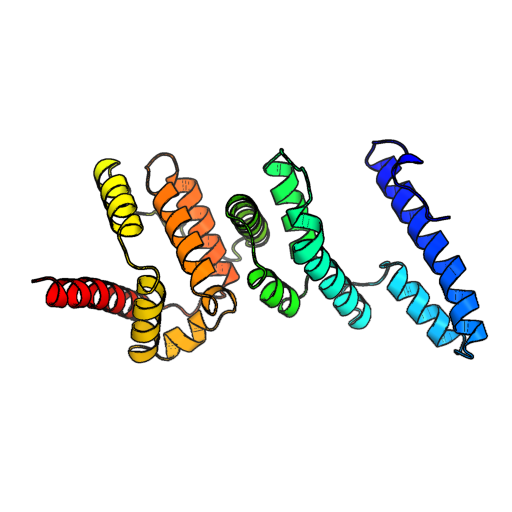 A N 1
ATOM 912 C CA . MET A 1 117 ? 0.527 6.350 -8.446 1.00 81.50 117 MET A CA 1
ATOM 913 C C . MET A 1 117 ? 1.422 5.166 -8.105 1.00 81.50 117 MET A C 1
ATOM 915 O O . MET A 1 117 ? 2.134 5.210 -7.100 1.00 81.50 117 MET A O 1
ATOM 919 N N . LEU A 1 118 ? 1.458 4.145 -8.969 1.00 79.81 118 LEU A N 1
ATOM 920 C CA . LEU A 1 118 ? 2.348 2.999 -8.790 1.00 79.81 118 LEU A CA 1
ATOM 921 C C . LEU A 1 118 ? 3.813 3.444 -8.724 1.00 79.81 118 LEU A C 1
ATOM 923 O O . LEU A 1 118 ? 4.572 2.969 -7.881 1.00 79.81 118 LEU A O 1
ATOM 927 N N . HIS A 1 119 ? 4.211 4.386 -9.581 1.00 78.62 119 HIS A N 1
ATOM 928 C CA . HIS A 1 119 ? 5.566 4.923 -9.566 1.00 78.62 119 HIS A CA 1
ATOM 929 C C . HIS A 1 119 ? 5.900 5.610 -8.235 1.00 78.62 119 HIS A C 1
ATOM 931 O O . HIS A 1 119 ? 6.941 5.312 -7.646 1.00 78.62 119 HIS A O 1
ATOM 937 N N . CYS A 1 120 ? 5.007 6.467 -7.735 1.00 85.38 120 CYS A N 1
ATOM 938 C CA . CYS A 1 120 ? 5.205 7.153 -6.460 1.00 85.38 120 CYS A CA 1
ATOM 939 C C . CYS A 1 120 ? 5.229 6.180 -5.273 1.00 85.38 120 CYS A C 1
ATOM 941 O O . CYS A 1 120 ? 6.005 6.373 -4.337 1.00 85.38 120 CYS A O 1
ATOM 943 N N . LEU A 1 121 ? 4.423 5.113 -5.315 1.00 83.56 121 LEU A N 1
ATOM 944 C CA . LEU A 1 121 ? 4.409 4.076 -4.285 1.00 83.56 121 LEU A CA 1
ATOM 945 C C . LEU A 1 121 ? 5.741 3.319 -4.233 1.00 83.56 121 LEU A C 1
ATOM 947 O O . LEU A 1 121 ? 6.286 3.122 -3.151 1.00 83.56 121 LEU A O 1
ATOM 951 N N . ILE A 1 122 ? 6.306 2.940 -5.383 1.00 79.06 122 ILE A N 1
ATOM 952 C CA . ILE A 1 122 ? 7.612 2.262 -5.424 1.00 79.06 122 ILE A CA 1
ATOM 953 C C . ILE A 1 122 ? 8.710 3.182 -4.872 1.00 79.06 122 ILE A C 1
ATOM 955 O O . ILE A 1 122 ? 9.543 2.740 -4.080 1.00 79.06 122 ILE A O 1
ATOM 959 N N . GLU A 1 123 ? 8.700 4.468 -5.235 1.00 80.62 123 GLU A N 1
ATOM 960 C CA . GLU A 1 123 ? 9.650 5.441 -4.681 1.00 80.62 123 GLU A CA 1
ATOM 961 C C . GLU A 1 123 ? 9.488 5.627 -3.170 1.00 80.62 123 GLU A C 1
ATOM 963 O O . GLU A 1 123 ? 10.482 5.743 -2.454 1.00 80.62 123 GLU A O 1
ATOM 968 N N . ALA A 1 124 ? 8.255 5.617 -2.667 1.00 84.50 124 ALA A N 1
ATOM 969 C CA . ALA A 1 124 ? 7.982 5.675 -1.240 1.00 84.50 124 ALA A CA 1
ATOM 970 C C . ALA A 1 124 ? 8.570 4.463 -0.501 1.00 84.50 124 ALA A C 1
ATOM 972 O O . ALA A 1 124 ? 9.267 4.639 0.495 1.00 84.50 124 ALA A O 1
ATOM 973 N N . ILE A 1 125 ? 8.358 3.247 -1.012 1.00 81.75 125 ILE A N 1
ATOM 974 C CA . ILE A 1 125 ? 8.896 2.002 -0.434 1.00 81.75 125 ILE A CA 1
ATOM 975 C C . ILE A 1 125 ? 10.433 2.021 -0.406 1.00 81.75 125 ILE A C 1
ATOM 977 O O . ILE A 1 125 ? 11.051 1.585 0.568 1.00 81.75 125 ILE A O 1
ATOM 981 N N . ALA A 1 126 ? 11.057 2.579 -1.447 1.00 72.94 126 ALA A N 1
ATOM 982 C CA . ALA A 1 126 ? 12.510 2.692 -1.549 1.00 72.94 126 ALA A CA 1
ATOM 983 C C . ALA A 1 126 ? 13.142 3.513 -0.412 1.00 72.94 126 ALA A C 1
ATOM 985 O O . ALA A 1 126 ? 14.286 3.260 -0.046 1.00 72.94 126 ALA A O 1
ATOM 986 N N . ARG A 1 127 ? 12.414 4.479 0.165 1.00 75.50 127 ARG A N 1
ATOM 987 C CA . ARG A 1 127 ? 12.923 5.325 1.259 1.00 75.50 127 ARG A CA 1
ATOM 988 C C . ARG A 1 127 ? 13.042 4.593 2.596 1.00 75.50 127 ARG A C 1
ATOM 990 O O . ARG A 1 127 ? 13.924 4.931 3.377 1.00 75.50 127 ARG A O 1
ATOM 997 N N . ASP A 1 128 ? 12.183 3.602 2.838 1.00 58.22 128 ASP A N 1
ATOM 998 C CA . ASP A 1 128 ? 12.198 2.758 4.049 1.00 58.22 128 ASP A CA 1
ATOM 999 C C . ASP A 1 128 ? 13.324 1.702 3.976 1.00 58.22 128 ASP A C 1
ATOM 1001 O O . ASP A 1 128 ? 13.789 1.175 4.982 1.00 58.22 128 ASP A O 1
ATOM 1005 N N . SER A 1 129 ? 13.806 1.423 2.761 1.00 53.78 129 SER A N 1
ATOM 1006 C CA . SER A 1 129 ? 14.851 0.443 2.461 1.00 53.78 129 SER A CA 1
ATOM 1007 C C . SER A 1 129 ? 16.250 1.069 2.565 1.00 53.78 129 SER A C 1
ATOM 1009 O O . SER A 1 129 ? 16.982 1.134 1.577 1.00 53.78 129 SER A O 1
ATOM 1011 N N . THR A 1 130 ? 16.649 1.570 3.739 1.00 38.94 130 THR A N 1
ATOM 1012 C CA . THR A 1 130 ? 18.071 1.869 3.975 1.00 38.94 130 THR A CA 1
ATOM 1013 C C . THR A 1 130 ? 18.838 0.549 4.132 1.00 38.94 130 THR A C 1
ATOM 1015 O O . THR A 1 130 ? 18.431 -0.316 4.910 1.00 38.94 130 THR A O 1
ATOM 1018 N N . PRO A 1 131 ? 19.928 0.329 3.377 1.00 40.53 131 PRO A N 1
ATOM 1019 C CA . PRO A 1 131 ? 20.611 -0.955 3.385 1.00 40.53 131 PRO A CA 1
ATOM 1020 C C . PRO A 1 131 ? 21.323 -1.172 4.726 1.00 40.53 131 PRO A C 1
ATOM 1022 O O . PRO A 1 131 ? 22.166 -0.377 5.136 1.00 40.53 131 PRO A O 1
ATOM 1025 N N . SER A 1 132 ? 21.031 -2.291 5.390 1.00 39.41 132 SER A N 1
ATOM 1026 C CA . SER A 1 132 ? 21.706 -2.749 6.613 1.00 39.41 132 SER A CA 1
ATOM 1027 C C . SER A 1 132 ? 23.112 -3.328 6.365 1.00 39.41 132 SER A C 1
ATOM 1029 O O . SER A 1 132 ? 23.706 -3.938 7.251 1.00 39.41 132 SER A O 1
ATOM 1031 N N . SER A 1 133 ? 23.684 -3.137 5.173 1.00 35.38 133 SER A N 1
ATOM 1032 C CA . SER A 1 133 ? 25.051 -3.544 4.842 1.00 35.38 133 SER A CA 1
ATOM 1033 C C . SER A 1 133 ? 25.580 -2.728 3.656 1.00 35.38 133 SER A C 1
ATOM 1035 O O . SER A 1 133 ? 24.795 -2.420 2.755 1.00 35.38 133 SER A O 1
ATOM 1037 N N . PRO A 1 134 ? 26.883 -2.385 3.600 1.00 36.66 134 PRO A N 1
ATOM 1038 C CA . PRO A 1 134 ? 27.488 -1.744 2.438 1.00 36.66 134 PRO A CA 1
ATOM 1039 C C . PRO A 1 134 ? 27.570 -2.746 1.276 1.00 36.66 134 PRO A C 1
ATOM 1041 O O . PRO A 1 134 ? 28.615 -3.326 0.996 1.00 36.66 134 PRO A O 1
ATOM 1044 N N . GLN A 1 135 ? 26.451 -2.975 0.592 1.00 47.34 135 GLN A N 1
ATOM 1045 C CA . GLN A 1 135 ? 26.468 -3.604 -0.720 1.00 47.34 135 GLN A CA 1
ATOM 1046 C C . GLN A 1 135 ? 26.937 -2.556 -1.726 1.00 47.34 135 GLN A C 1
ATOM 1048 O O . GLN A 1 135 ? 26.387 -1.455 -1.788 1.00 47.34 135 GLN A O 1
ATOM 1053 N N . THR A 1 136 ? 27.969 -2.882 -2.504 1.00 44.88 136 THR A N 1
ATOM 1054 C CA . THR A 1 136 ? 28.356 -2.070 -3.659 1.00 44.88 136 THR A CA 1
ATOM 1055 C C . THR A 1 136 ? 27.109 -1.873 -4.526 1.00 44.88 136 THR A C 1
ATOM 1057 O O . THR A 1 136 ? 26.485 -2.874 -4.891 1.00 44.88 136 THR A O 1
ATOM 1060 N N . PRO A 1 137 ? 26.690 -0.627 -4.815 1.00 51.91 137 PRO A N 1
ATOM 1061 C CA . PRO A 1 137 ? 25.492 -0.391 -5.605 1.00 51.91 137 PRO A CA 1
ATOM 1062 C C . PRO A 1 137 ? 25.624 -1.112 -6.947 1.00 51.91 137 PRO A C 1
ATOM 1064 O O . PRO A 1 137 ? 26.678 -1.077 -7.583 1.00 51.91 137 PRO A O 1
ATOM 1067 N N . MET A 1 138 ? 24.561 -1.806 -7.350 1.00 55.03 138 MET A N 1
ATOM 1068 C CA . MET A 1 138 ? 24.491 -2.468 -8.647 1.00 55.03 138 MET A CA 1
ATOM 1069 C C . MET A 1 138 ? 24.671 -1.412 -9.742 1.00 55.03 138 MET A C 1
ATOM 1071 O O . MET A 1 138 ? 23.810 -0.55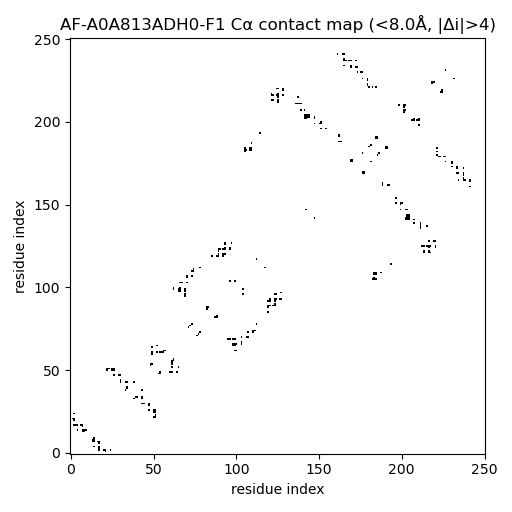5 -9.911 1.00 55.03 138 MET A O 1
ATOM 1075 N N . VAL A 1 139 ? 25.781 -1.477 -10.479 1.00 61.25 139 VAL A N 1
ATOM 1076 C CA . VAL A 1 139 ? 26.014 -0.611 -11.640 1.00 61.25 139 VAL A CA 1
ATOM 1077 C C . VAL A 1 139 ? 25.423 -1.311 -12.854 1.00 61.25 139 VAL A C 1
ATOM 1079 O O . VAL A 1 139 ? 25.949 -2.328 -13.315 1.00 61.25 139 VAL A O 1
ATOM 1082 N N . ALA A 1 140 ? 24.303 -0.798 -13.353 1.00 64.50 140 ALA A N 1
ATOM 1083 C CA . ALA A 1 140 ? 23.653 -1.379 -14.516 1.00 64.50 140 ALA A CA 1
ATOM 1084 C C . ALA A 1 140 ? 24.469 -1.079 -15.794 1.00 64.50 140 ALA A C 1
ATOM 1086 O O . ALA A 1 140 ? 24.969 0.044 -15.957 1.00 64.50 140 ALA A O 1
ATOM 1087 N N . PRO A 1 141 ? 24.597 -2.044 -16.728 1.00 68.75 141 PRO A N 1
ATOM 1088 C CA . PRO A 1 141 ? 25.157 -1.783 -18.048 1.00 68.75 141 PRO A CA 1
ATOM 1089 C C . PRO A 1 141 ? 24.413 -0.630 -18.722 1.00 68.75 141 PRO A C 1
ATOM 1091 O O . PRO A 1 141 ? 23.183 -0.599 -18.755 1.00 68.75 141 PRO A O 1
ATOM 1094 N N . ARG A 1 142 ? 25.161 0.330 -19.267 1.00 78.00 142 ARG A N 1
ATOM 1095 C CA . ARG A 1 142 ? 24.576 1.484 -19.951 1.00 78.00 142 ARG A CA 1
ATOM 1096 C C . ARG A 1 142 ? 24.219 1.073 -21.375 1.00 78.00 142 ARG A C 1
ATOM 1098 O O . ARG A 1 142 ? 25.102 0.797 -22.185 1.00 78.00 142 ARG A O 1
ATOM 1105 N N . PHE A 1 143 ? 22.925 1.005 -21.667 1.00 76.69 143 PHE A N 1
ATOM 1106 C CA . PHE A 1 143 ? 22.449 0.786 -23.027 1.00 76.69 143 PHE A CA 1
ATOM 1107 C C . PHE A 1 143 ? 22.585 2.069 -23.845 1.00 76.69 143 PHE A C 1
ATOM 1109 O O . PHE A 1 143 ? 22.443 3.178 -23.329 1.00 76.69 143 PHE A O 1
ATOM 1116 N N . THR A 1 144 ? 22.844 1.924 -25.144 1.00 83.62 144 THR A N 1
ATOM 1117 C CA . THR A 1 144 ? 22.686 3.047 -26.069 1.00 83.62 144 THR A CA 1
ATOM 1118 C C . THR A 1 144 ? 21.201 3.377 -26.205 1.00 83.62 144 THR A C 1
ATOM 1120 O O . THR A 1 144 ? 20.344 2.501 -26.050 1.00 83.62 144 THR A O 1
ATOM 1123 N N . LYS A 1 145 ? 20.888 4.626 -26.561 1.00 80.50 145 LYS A N 1
ATOM 1124 C CA . LYS A 1 145 ? 19.511 5.047 -26.851 1.00 80.50 145 LYS A CA 1
ATOM 1125 C C . LYS A 1 145 ? 18.832 4.132 -27.879 1.00 80.50 145 LYS A C 1
ATOM 1127 O O . LYS A 1 145 ? 17.722 3.675 -27.648 1.00 80.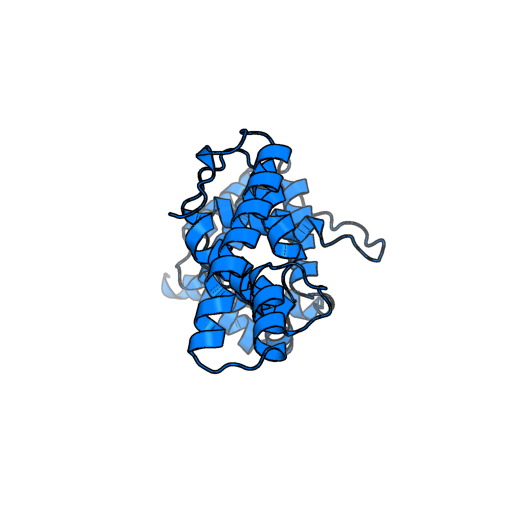50 145 LYS A O 1
ATOM 1132 N N . ALA A 1 146 ? 19.548 3.770 -28.946 1.00 84.38 146 ALA A N 1
ATOM 1133 C CA . ALA A 1 146 ? 19.049 2.851 -29.968 1.00 84.38 146 ALA A CA 1
ATOM 1134 C C . ALA A 1 146 ? 18.671 1.468 -29.402 1.00 84.38 146 ALA A C 1
ATOM 1136 O O . ALA A 1 146 ? 17.628 0.923 -29.758 1.00 84.38 146 ALA A O 1
ATOM 1137 N N . CYS A 1 147 ? 19.480 0.912 -28.492 1.00 82.38 147 CYS A N 1
ATOM 1138 C CA . CYS A 1 147 ? 19.149 -0.346 -27.821 1.00 82.38 147 CYS A CA 1
ATOM 1139 C C . CYS A 1 147 ? 17.932 -0.201 -26.895 1.00 82.38 147 CYS A C 1
ATOM 1141 O O . CYS A 1 147 ? 17.067 -1.075 -26.897 1.00 82.38 147 CYS A O 1
ATOM 1143 N N . ALA A 1 148 ? 17.838 0.888 -26.126 1.00 83.12 148 ALA A N 1
ATOM 1144 C CA . ALA A 1 148 ? 16.687 1.148 -25.260 1.00 83.12 148 ALA A CA 1
ATOM 1145 C C . ALA A 1 148 ? 15.385 1.294 -26.071 1.00 83.12 148 ALA A C 1
ATOM 1147 O O . ALA A 1 148 ? 14.370 0.691 -25.722 1.00 83.12 148 ALA A O 1
ATOM 1148 N N . ASP A 1 149 ? 15.427 2.021 -27.189 1.00 84.31 149 ASP A N 1
ATOM 1149 C CA . ASP A 1 149 ? 14.284 2.212 -28.085 1.00 84.31 149 ASP A CA 1
ATOM 1150 C C . ASP A 1 149 ? 13.839 0.898 -28.733 1.00 84.31 149 ASP A C 1
ATOM 1152 O O . ASP A 1 149 ? 12.642 0.602 -28.770 1.00 84.31 149 ASP A O 1
ATOM 1156 N N . LEU A 1 150 ? 14.790 0.063 -29.167 1.00 87.00 150 LEU A N 1
ATOM 1157 C CA . LEU A 1 150 ? 14.492 -1.268 -29.692 1.00 87.00 150 LEU A CA 1
ATOM 1158 C C . LEU A 1 150 ? 13.790 -2.143 -28.645 1.00 87.00 150 LEU A C 1
ATOM 1160 O O . LEU A 1 150 ? 12.802 -2.802 -28.968 1.00 87.00 150 LEU A O 1
ATOM 1164 N N . LEU A 1 151 ? 14.265 -2.137 -27.396 1.00 84.06 151 LEU A N 1
ATOM 1165 C CA . LEU A 1 151 ? 13.664 -2.909 -26.305 1.00 84.06 151 LEU A CA 1
ATOM 1166 C C . LEU A 1 151 ? 12.250 -2.422 -25.969 1.00 84.06 151 LEU A C 1
ATOM 1168 O O . LEU A 1 151 ? 11.353 -3.244 -25.797 1.00 84.06 151 LEU A O 1
ATOM 1172 N N . ARG A 1 152 ? 12.026 -1.103 -25.919 1.00 85.12 152 ARG A N 1
ATOM 1173 C CA . ARG A 1 152 ? 10.693 -0.518 -25.687 1.00 85.12 152 ARG A CA 1
ATOM 1174 C C . ARG A 1 152 ? 9.720 -0.878 -26.801 1.00 85.12 152 ARG A C 1
ATOM 1176 O O . ARG A 1 152 ? 8.608 -1.315 -26.511 1.00 85.12 152 ARG A O 1
ATOM 1183 N N . LYS A 1 153 ? 10.148 -0.727 -28.058 1.00 86.62 153 LYS A N 1
ATOM 1184 C CA . LYS A 1 153 ? 9.343 -1.087 -29.227 1.00 86.62 153 LYS A CA 1
ATOM 1185 C C . LYS A 1 153 ? 8.980 -2.569 -29.189 1.00 86.62 153 LYS A C 1
ATOM 1187 O O . LYS A 1 153 ? 7.798 -2.899 -29.199 1.00 86.62 153 LYS A O 1
ATOM 1192 N N . SER A 1 154 ? 9.981 -3.433 -29.030 1.00 84.69 154 SER A N 1
ATOM 1193 C CA . SER A 1 154 ? 9.775 -4.882 -28.950 1.00 84.69 154 SER A CA 1
ATOM 1194 C C . SER A 1 154 ? 8.796 -5.236 -27.829 1.00 84.69 154 SER A C 1
ATOM 1196 O O . SER A 1 154 ? 7.867 -5.996 -28.048 1.00 84.69 154 SER A O 1
ATOM 1198 N N . TRP A 1 155 ? 8.938 -4.631 -26.645 1.00 86.19 155 TRP A N 1
ATOM 1199 C CA . TRP A 1 155 ? 8.037 -4.855 -25.511 1.00 86.19 155 TRP A CA 1
ATOM 1200 C C . TRP A 1 155 ? 6.587 -4.421 -25.769 1.00 86.19 155 TRP A C 1
ATOM 1202 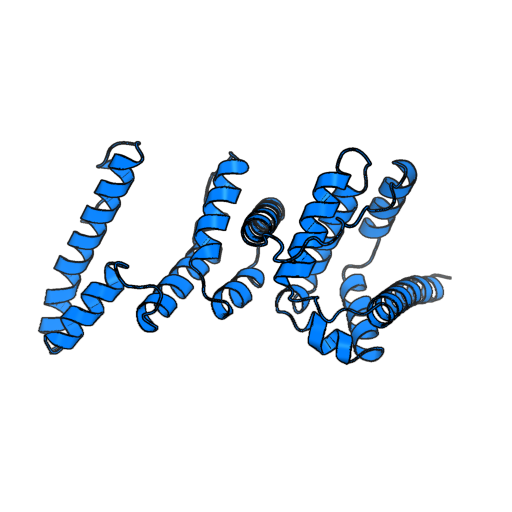O O . TRP A 1 155 ? 5.654 -5.081 -25.307 1.00 86.19 155 TRP A O 1
ATOM 1212 N N . SER A 1 156 ? 6.388 -3.323 -26.503 1.00 83.81 156 SER A N 1
ATOM 1213 C CA . SER A 1 156 ? 5.052 -2.837 -26.869 1.00 83.81 156 SER A CA 1
ATOM 1214 C C . SER A 1 156 ? 4.328 -3.745 -27.867 1.00 83.81 156 SER A C 1
ATOM 1216 O O . SER A 1 156 ? 3.104 -3.808 -27.849 1.00 83.81 156 SER A O 1
ATOM 1218 N N . GLU A 1 157 ? 5.082 -4.479 -28.687 1.00 85.06 157 GLU A N 1
ATOM 1219 C CA . GLU A 1 157 ? 4.562 -5.416 -29.689 1.00 85.06 157 GLU A CA 1
ATOM 1220 C C . GLU A 1 157 ? 4.264 -6.808 -29.098 1.00 85.06 157 GLU A C 1
ATOM 1222 O O . GLU A 1 157 ? 3.616 -7.628 -29.746 1.00 85.06 157 GLU A O 1
ATOM 1227 N N . LEU A 1 158 ? 4.701 -7.089 -27.861 1.00 82.69 158 LEU A N 1
ATOM 1228 C CA . LEU A 1 158 ? 4.451 -8.378 -27.216 1.00 82.69 158 LEU A CA 1
ATOM 1229 C C . LEU A 1 158 ? 2.968 -8.547 -26.822 1.00 82.69 158 LEU A C 1
ATOM 1231 O O . LEU A 1 158 ? 2.348 -7.601 -26.316 1.00 82.69 158 LEU A O 1
ATOM 1235 N N . PRO A 1 159 ? 2.406 -9.765 -26.963 1.00 82.88 159 PRO A N 1
ATOM 1236 C CA . PRO A 1 159 ? 1.058 -10.078 -26.494 1.00 82.88 159 PRO A CA 1
ATOM 1237 C C . PRO A 1 159 ? 0.878 -9.800 -24.999 1.00 82.88 159 PRO A C 1
ATOM 1239 O O . PRO A 1 159 ? 1.818 -9.922 -24.213 1.00 82.88 159 PRO A O 1
ATOM 1242 N N . GLU A 1 160 ? -0.349 -9.499 -24.565 1.00 76.12 160 GLU A N 1
ATOM 1243 C CA . GLU A 1 160 ? -0.640 -9.334 -23.129 1.00 76.12 160 GLU A CA 1
ATOM 1244 C C . GLU A 1 160 ? -0.367 -10.598 -22.308 1.00 76.12 160 GLU A C 1
ATOM 1246 O O . GLU A 1 160 ? -0.013 -10.513 -21.131 1.00 76.12 160 GLU A O 1
ATOM 1251 N N . THR A 1 161 ? -0.474 -11.766 -22.943 1.00 79.50 161 THR A N 1
ATOM 1252 C CA . THR A 1 161 ? -0.196 -13.069 -22.336 1.00 79.50 161 THR A CA 1
ATOM 1253 C C . THR A 1 161 ? 1.293 -13.334 -22.140 1.00 79.50 161 THR A C 1
ATOM 1255 O O . THR A 1 161 ? 1.639 -14.184 -21.323 1.00 79.50 161 THR A O 1
ATOM 1258 N N . PHE A 1 162 ? 2.184 -12.579 -22.793 1.00 82.19 162 PHE A N 1
ATOM 1259 C CA . PHE A 1 16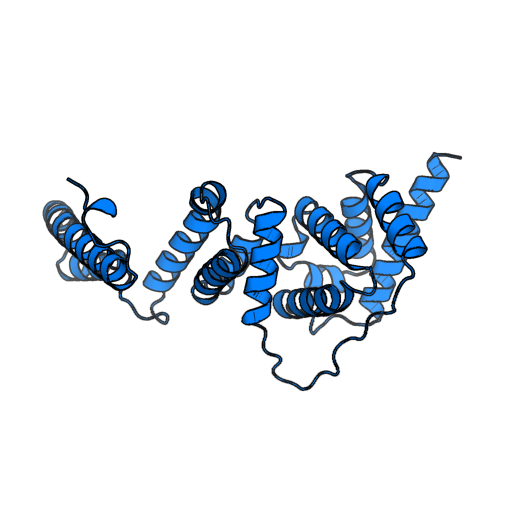2 ? 3.626 -12.830 -22.773 1.00 82.19 162 PHE A CA 1
ATOM 1260 C C . PHE A 1 162 ? 4.192 -12.907 -21.350 1.00 82.19 162 PHE A C 1
ATOM 1262 O O . PHE A 1 162 ? 4.865 -13.869 -20.989 1.00 82.19 162 PHE A O 1
ATOM 1269 N N . THR A 1 163 ? 3.889 -11.915 -20.507 1.00 74.69 163 THR A N 1
ATOM 1270 C CA . THR A 1 163 ? 4.384 -11.870 -19.121 1.00 74.69 163 THR A CA 1
ATOM 1271 C C . THR A 1 163 ? 3.885 -13.067 -18.310 1.00 74.69 163 THR A C 1
ATOM 1273 O O . THR A 1 163 ? 4.621 -13.599 -17.480 1.00 74.69 163 THR A O 1
ATOM 1276 N N . LYS A 1 164 ? 2.651 -13.515 -18.575 1.00 75.19 164 LYS A N 1
ATOM 1277 C CA . LYS A 1 164 ? 2.054 -14.690 -17.936 1.00 75.19 164 LYS A CA 1
ATOM 1278 C C . LYS A 1 164 ? 2.760 -15.976 -18.374 1.00 75.19 164 LYS A C 1
ATOM 1280 O O . LYS A 1 164 ? 3.173 -16.747 -17.518 1.00 75.19 164 LYS A O 1
ATOM 1285 N N . GLU A 1 165 ? 2.969 -16.169 -19.673 1.00 79.50 165 GLU A N 1
ATOM 1286 C CA . GLU A 1 165 ? 3.641 -17.352 -20.233 1.00 79.50 165 GLU A CA 1
ATOM 1287 C C . GLU A 1 165 ? 5.099 -17.473 -19.774 1.00 79.50 165 GLU A C 1
ATOM 1289 O O . GLU A 1 165 ? 5.563 -18.565 -19.432 1.00 79.50 165 GLU A O 1
ATOM 1294 N N . VAL A 1 166 ? 5.829 -16.349 -19.727 1.00 77.44 166 VAL A N 1
ATOM 1295 C CA . VAL A 1 166 ? 7.192 -16.306 -19.176 1.00 77.44 166 VAL A CA 1
ATOM 1296 C C . VAL A 1 166 ? 7.171 -16.788 -17.739 1.00 77.44 166 VAL A C 1
ATOM 1298 O O . VAL A 1 166 ? 7.972 -17.642 -17.369 1.00 77.44 166 VAL A O 1
ATOM 1301 N N . PHE A 1 167 ? 6.247 -16.270 -16.937 1.00 72.81 167 PHE A N 1
ATOM 1302 C CA . PHE A 1 167 ? 6.180 -16.607 -15.530 1.00 72.81 167 PHE A CA 1
ATOM 1303 C C . PHE A 1 167 ? 5.801 -18.071 -15.299 1.00 72.81 167 PHE A C 1
ATOM 1305 O O . PHE A 1 167 ? 6.497 -18.758 -14.561 1.00 72.81 167 PHE A O 1
ATOM 1312 N N . GLU A 1 168 ? 4.774 -18.584 -15.981 1.00 75.44 168 GLU A N 1
ATOM 1313 C CA . GLU A 1 168 ? 4.384 -19.998 -15.916 1.00 75.44 168 GLU A CA 1
ATOM 1314 C C . GLU A 1 168 ? 5.563 -20.927 -16.240 1.00 75.44 168 GLU A C 1
ATOM 1316 O O . GLU A 1 168 ? 5.779 -21.921 -15.543 1.00 75.44 168 GLU A O 1
ATOM 1321 N N . ARG A 1 169 ? 6.394 -20.570 -17.229 1.00 77.75 169 ARG A N 1
ATOM 1322 C CA . ARG A 1 169 ? 7.630 -21.306 -17.537 1.00 77.75 169 ARG A CA 1
ATOM 1323 C C . ARG A 1 169 ? 8.704 -21.171 -16.466 1.00 77.75 169 ARG A C 1
ATOM 1325 O O . ARG A 1 169 ? 9.327 -22.174 -16.137 1.00 77.75 169 ARG A O 1
ATOM 1332 N N . VAL A 1 170 ? 8.917 -19.980 -15.906 1.00 73.06 170 VAL A N 1
ATOM 1333 C CA . VAL A 1 170 ? 9.851 -19.792 -14.782 1.00 73.06 170 VAL A CA 1
ATOM 1334 C C . VAL A 1 170 ? 9.455 -20.679 -13.603 1.00 73.06 170 VAL A C 1
ATOM 1336 O O . VAL A 1 170 ? 10.308 -21.374 -13.059 1.00 73.06 170 VAL A O 1
ATOM 1339 N N . LEU A 1 171 ? 8.166 -20.714 -13.256 1.00 68.25 171 LEU A N 1
ATOM 1340 C CA . LEU A 1 171 ? 7.648 -21.548 -12.171 1.00 68.25 171 LEU A CA 1
ATOM 1341 C C . LEU A 1 171 ? 7.780 -23.049 -12.452 1.00 68.25 171 LEU A C 1
ATOM 1343 O O . LEU A 1 171 ? 7.996 -23.834 -11.530 1.00 68.25 171 LEU A O 1
ATOM 1347 N N . ALA A 1 172 ? 7.628 -23.453 -13.714 1.00 71.94 172 ALA A N 1
ATOM 1348 C CA . ALA A 1 172 ? 7.800 -24.840 -14.125 1.00 71.94 172 ALA A CA 1
ATOM 1349 C C . ALA A 1 172 ? 9.273 -25.285 -14.084 1.00 71.94 172 ALA A C 1
ATOM 1351 O O . ALA A 1 172 ? 9.548 -26.448 -13.788 1.00 71.94 172 ALA A O 1
ATOM 1352 N N . GLU A 1 173 ? 10.213 -24.382 -14.381 1.00 71.56 173 GLU A N 1
ATOM 1353 C CA . GLU A 1 173 ? 11.651 -24.674 -14.391 1.00 71.56 173 GLU A CA 1
ATOM 1354 C C . GLU A 1 173 ? 12.295 -24.594 -13.001 1.00 71.56 173 GLU A C 1
ATOM 1356 O O . GLU A 1 173 ? 13.257 -25.318 -12.745 1.00 71.56 173 GLU A O 1
ATOM 1361 N N . ASP A 1 174 ? 11.792 -23.736 -12.110 1.00 70.56 174 ASP A N 1
ATOM 1362 C CA . ASP A 1 174 ? 12.401 -23.497 -10.805 1.00 70.56 174 ASP A CA 1
ATOM 1363 C C . ASP A 1 174 ? 11.343 -23.205 -9.723 1.00 70.56 174 ASP A C 1
ATOM 1365 O O . ASP A 1 174 ? 10.783 -22.111 -9.613 1.00 70.56 174 ASP A O 1
ATOM 1369 N N . LYS A 1 175 ? 11.065 -24.215 -8.890 1.00 66.62 175 LYS A N 1
ATOM 1370 C CA . LYS A 1 175 ? 10.121 -24.096 -7.769 1.00 66.62 175 LYS A CA 1
ATOM 1371 C C . LYS A 1 175 ? 10.658 -23.231 -6.623 1.00 66.62 175 LYS A C 1
ATOM 1373 O O . LYS A 1 175 ? 9.856 -22.672 -5.885 1.00 66.62 175 LYS A O 1
ATOM 1378 N N . GLU A 1 176 ? 11.973 -23.071 -6.470 1.00 63.59 176 GLU A N 1
ATOM 1379 C CA . GLU A 1 176 ? 12.526 -22.138 -5.475 1.00 63.59 176 GLU A CA 1
ATOM 1380 C C . GLU A 1 176 ? 12.300 -20.691 -5.929 1.00 63.59 176 GLU A C 1
ATOM 1382 O O . GLU A 1 176 ? 12.014 -19.808 -5.118 1.00 63.59 176 GLU A O 1
ATOM 1387 N N . VAL A 1 177 ? 12.316 -20.453 -7.245 1.00 64.12 177 VAL A N 1
ATOM 1388 C CA . VAL A 1 177 ? 11.873 -19.180 -7.825 1.00 64.12 177 VAL A CA 1
ATOM 1389 C C . VAL A 1 177 ? 10.386 -18.957 -7.597 1.00 64.12 177 VAL A C 1
ATOM 1391 O O . VAL A 1 177 ? 10.008 -17.819 -7.339 1.00 64.12 177 VAL A O 1
ATOM 1394 N N . TYR A 1 178 ? 9.550 -20.003 -7.608 1.00 59.72 178 TYR A N 1
ATOM 1395 C CA . TYR A 1 178 ? 8.168 -19.873 -7.144 1.00 59.72 178 TYR A CA 1
ATOM 1396 C C . TYR A 1 178 ? 8.126 -19.378 -5.707 1.00 59.72 178 TYR A C 1
ATOM 1398 O O . TYR A 1 178 ? 7.457 -18.393 -5.479 1.00 59.72 178 TYR A O 1
ATOM 1406 N N . GLU A 1 179 ? 8.816 -19.976 -4.740 1.00 58.47 179 GLU A N 1
ATOM 1407 C CA . GLU A 1 179 ? 8.737 -19.526 -3.337 1.00 58.47 179 GLU A CA 1
ATOM 1408 C C . GLU A 1 179 ? 9.266 -18.098 -3.139 1.00 58.47 179 GLU A C 1
ATOM 1410 O O . GLU A 1 179 ? 8.696 -17.317 -2.376 1.00 58.47 179 GLU A O 1
ATOM 1415 N N . LEU A 1 180 ? 10.298 -17.724 -3.893 1.00 56.62 180 LEU A N 1
ATOM 1416 C CA . LEU A 1 180 ? 10.922 -16.407 -3.827 1.00 56.62 180 LEU A CA 1
ATOM 1417 C C . LEU A 1 180 ? 10.124 -15.316 -4.565 1.00 56.62 180 LEU A C 1
ATOM 1419 O O . LEU A 1 180 ? 10.071 -14.170 -4.125 1.00 56.62 180 LEU A O 1
ATOM 1423 N N . LEU A 1 181 ? 9.467 -15.674 -5.668 1.00 54.59 181 LEU A N 1
ATOM 1424 C CA . LEU A 1 181 ? 8.561 -14.817 -6.433 1.00 54.59 181 LEU A CA 1
ATOM 1425 C C . LEU A 1 181 ? 7.088 -15.042 -6.065 1.00 54.59 181 LEU A C 1
ATOM 1427 O O . LEU A 1 181 ? 6.225 -14.385 -6.618 1.00 54.59 181 LEU A O 1
ATOM 1431 N N . SER A 1 182 ? 6.762 -15.897 -5.096 1.00 50.03 182 SER A N 1
ATOM 1432 C CA . SER A 1 182 ? 5.414 -16.036 -4.510 1.00 50.03 182 SER A CA 1
ATOM 1433 C C . SER A 1 182 ? 5.052 -14.822 -3.667 1.00 50.03 182 SER A C 1
ATOM 1435 O O . SER A 1 182 ? 3.961 -14.753 -3.097 1.00 50.03 182 SER A O 1
ATOM 1437 N N . HIS A 1 183 ? 5.969 -13.856 -3.592 1.00 54.38 183 HIS A N 1
ATOM 1438 C CA . HIS A 1 183 ? 5.709 -12.563 -3.026 1.00 54.38 183 HIS A CA 1
ATOM 1439 C C . HIS A 1 183 ? 4.492 -11.923 -3.729 1.00 54.38 183 HIS A C 1
ATOM 1441 O O . HIS A 1 183 ? 4.403 -11.935 -4.961 1.00 54.38 183 HIS A O 1
ATOM 1447 N N . PRO A 1 184 ? 3.564 -11.330 -2.966 1.00 49.12 184 PRO A N 1
ATOM 1448 C CA . PRO A 1 184 ? 2.334 -10.689 -3.448 1.00 49.12 184 PRO A CA 1
ATOM 1449 C C . PRO A 1 184 ? 2.501 -9.806 -4.709 1.00 49.12 184 PRO A C 1
ATOM 1451 O O . PRO A 1 184 ? 1.665 -9.840 -5.606 1.00 49.12 184 PRO A O 1
ATOM 1454 N N . VAL A 1 185 ? 3.645 -9.124 -4.857 1.00 47.97 185 VAL A N 1
ATOM 1455 C CA . VAL A 1 185 ? 4.040 -8.321 -6.045 1.00 47.97 185 VAL A CA 1
ATOM 1456 C C . VAL A 1 185 ? 3.858 -9.048 -7.388 1.00 47.97 185 VAL A C 1
ATOM 1458 O O . VAL A 1 185 ? 3.603 -8.416 -8.410 1.00 47.97 185 VAL A O 1
ATOM 1461 N N . VAL A 1 186 ? 4.035 -10.364 -7.412 1.00 49.12 186 VAL A N 1
ATOM 1462 C CA . VAL A 1 186 ? 4.218 -11.143 -8.641 1.00 49.12 186 VAL A CA 1
ATOM 1463 C C . VAL A 1 186 ? 2.980 -11.967 -9.010 1.00 49.12 186 VAL A C 1
ATOM 1465 O O . VAL A 1 186 ? 2.827 -12.383 -10.158 1.00 49.12 186 VAL A O 1
ATOM 1468 N N . LYS A 1 187 ? 2.048 -12.163 -8.071 1.00 51.31 187 LYS A N 1
ATOM 1469 C CA . LYS A 1 187 ? 0.831 -12.956 -8.305 1.00 51.31 187 LYS A CA 1
ATOM 1470 C C . LYS A 1 187 ? -0.151 -12.281 -9.276 1.00 51.31 187 LYS A C 1
ATOM 1472 O O . LYS A 1 187 ? -1.016 -12.956 -9.826 1.00 51.31 187 LYS A O 1
ATOM 1477 N N . GLU A 1 188 ? 0.008 -10.979 -9.518 1.00 60.06 188 GLU A N 1
ATOM 1478 C CA . GLU A 1 188 ? -0.784 -10.207 -10.479 1.00 60.06 188 GLU A CA 1
ATOM 1479 C C . GLU A 1 188 ? 0.048 -9.768 -11.691 1.00 60.06 188 GLU A C 1
ATOM 1481 O O . GLU A 1 188 ? 0.773 -8.769 -11.681 1.00 60.06 188 GLU A O 1
ATOM 1486 N N . PHE A 1 189 ? -0.108 -10.513 -12.787 1.00 58.59 189 PHE A N 1
ATOM 1487 C CA . PHE A 1 189 ? 0.620 -10.334 -14.049 1.00 58.59 189 PHE A CA 1
ATOM 1488 C C . PHE A 1 189 ? 0.509 -8.926 -14.657 1.00 58.59 189 PHE A C 1
ATOM 1490 O O . PHE A 1 189 ? 1.440 -8.458 -15.319 1.00 58.59 189 PHE A O 1
ATOM 1497 N N . GLN A 1 190 ? -0.610 -8.234 -14.423 1.00 61.72 190 GLN A N 1
ATOM 1498 C CA . GLN A 1 190 ? -0.841 -6.888 -14.951 1.00 61.72 190 GLN A CA 1
ATOM 1499 C C . GLN A 1 190 ? 0.106 -5.854 -14.329 1.00 61.72 190 GLN A C 1
ATOM 1501 O O . GLN A 1 190 ? 0.643 -4.998 -15.036 1.00 61.72 190 GLN A O 1
ATOM 1506 N N . ASN A 1 191 ? 0.386 -5.968 -13.028 1.00 67.31 191 ASN A N 1
ATOM 1507 C CA . ASN A 1 191 ? 1.307 -5.065 -12.340 1.00 67.31 191 ASN A CA 1
ATOM 1508 C C . ASN A 1 191 ? 2.753 -5.314 -12.776 1.00 67.31 191 ASN A C 1
ATOM 1510 O O . ASN A 1 191 ? 3.491 -4.361 -13.020 1.00 67.31 191 ASN A O 1
ATOM 1514 N N . MET A 1 192 ? 3.137 -6.571 -13.012 1.00 70.31 192 MET A N 1
ATOM 1515 C CA . MET A 1 192 ? 4.464 -6.900 -13.538 1.00 70.31 192 MET A CA 1
ATOM 1516 C C . MET A 1 192 ? 4.714 -6.284 -14.921 1.00 70.31 192 MET A C 1
ATOM 1518 O O . MET A 1 192 ? 5.788 -5.728 -15.160 1.00 70.31 192 MET A O 1
ATOM 1522 N N . ARG A 1 193 ? 3.715 -6.296 -15.816 1.00 75.25 193 ARG A N 1
ATOM 1523 C CA . ARG A 1 193 ? 3.844 -5.645 -17.128 1.00 75.25 193 ARG A CA 1
ATOM 1524 C C . ARG A 1 193 ? 4.064 -4.136 -16.993 1.00 75.25 193 ARG A C 1
ATOM 1526 O O . ARG A 1 193 ? 4.931 -3.584 -17.674 1.00 75.25 193 ARG A O 1
ATOM 1533 N N . LYS A 1 194 ? 3.324 -3.471 -16.097 1.00 75.88 194 LYS A N 1
ATOM 1534 C CA . LYS A 1 194 ? 3.489 -2.035 -15.800 1.00 75.88 194 LYS A CA 1
ATOM 1535 C C . LYS A 1 194 ? 4.880 -1.736 -15.228 1.00 75.88 194 LYS A C 1
ATOM 1537 O O . LYS A 1 194 ? 5.538 -0.804 -15.687 1.00 75.88 194 LYS A O 1
ATOM 1542 N N . VAL A 1 195 ? 5.355 -2.561 -14.293 1.00 72.69 195 VAL A N 1
ATOM 1543 C CA . VAL A 1 195 ? 6.687 -2.440 -13.679 1.00 72.69 195 VAL A CA 1
ATOM 1544 C C . VAL A 1 195 ? 7.792 -2.568 -14.730 1.00 72.69 195 VAL A C 1
ATOM 1546 O O . VAL A 1 195 ? 8.640 -1.682 -14.825 1.00 72.69 195 VAL A O 1
ATOM 1549 N N . ILE A 1 196 ? 7.759 -3.606 -15.572 1.00 78.44 196 ILE A N 1
ATOM 1550 C CA . ILE A 1 196 ? 8.754 -3.789 -16.642 1.00 78.44 196 ILE A CA 1
ATOM 1551 C C . ILE A 1 196 ? 8.705 -2.616 -17.627 1.00 78.44 196 ILE A C 1
ATOM 1553 O O . ILE A 1 196 ? 9.747 -2.064 -17.968 1.00 78.44 196 ILE A O 1
ATOM 1557 N N . SER A 1 197 ? 7.510 -2.164 -18.020 1.00 81.38 197 SER A N 1
ATOM 1558 C CA . SER A 1 197 ? 7.356 -1.001 -18.908 1.00 81.38 197 SER A CA 1
ATOM 1559 C C . SER A 1 197 ? 7.999 0.258 -18.318 1.00 81.38 197 SER A C 1
ATOM 1561 O O . SER A 1 197 ? 8.670 1.007 -19.029 1.00 81.38 197 SER A O 1
ATOM 1563 N N . ARG A 1 198 ? 7.856 0.475 -17.002 1.00 79.94 198 ARG A N 1
ATOM 1564 C CA . ARG A 1 198 ? 8.506 1.592 -16.308 1.00 79.94 198 ARG A CA 1
ATOM 1565 C C . ARG A 1 198 ? 10.025 1.459 -16.333 1.00 79.94 198 ARG A C 1
ATOM 1567 O O . ARG A 1 198 ? 10.697 2.435 -16.648 1.00 79.94 198 ARG A O 1
ATOM 1574 N N . PHE A 1 199 ? 10.558 0.270 -16.061 1.00 81.06 199 PHE A N 1
ATOM 1575 C CA . PHE A 1 199 ? 11.996 0.010 -16.132 1.00 81.06 199 PHE A CA 1
ATOM 1576 C C . PHE A 1 199 ? 12.572 0.233 -17.528 1.00 81.06 199 PHE A C 1
ATOM 1578 O O . PHE A 1 199 ? 13.613 0.872 -17.651 1.00 81.06 199 PHE A O 1
ATOM 1585 N N . LEU A 1 200 ? 11.876 -0.213 -18.577 1.00 83.56 200 LEU A N 1
ATOM 1586 C CA . LEU A 1 200 ? 12.267 0.043 -19.966 1.00 83.56 200 LEU A CA 1
ATOM 1587 C C . LEU A 1 200 ? 12.295 1.544 -20.288 1.00 83.56 200 LEU A C 1
ATOM 1589 O O . LEU A 1 200 ? 13.153 2.006 -21.039 1.00 83.56 200 LEU A O 1
ATOM 1593 N N . GLY A 1 201 ? 11.398 2.327 -19.683 1.00 81.00 201 GLY A N 1
ATOM 1594 C CA . GLY A 1 201 ? 11.426 3.789 -19.750 1.00 81.00 201 GLY A CA 1
ATOM 1595 C C . GLY A 1 201 ? 12.705 4.408 -19.174 1.00 81.00 201 GLY A C 1
ATOM 1596 O O . GLY A 1 201 ? 13.132 5.448 -19.661 1.00 81.00 201 GLY A O 1
ATOM 1597 N N . LEU A 1 202 ? 13.359 3.745 -18.215 1.00 82.62 202 LEU A N 1
ATOM 1598 C CA . LEU A 1 202 ? 14.526 4.249 -17.481 1.00 82.62 202 LEU A CA 1
ATOM 1599 C C . LEU A 1 202 ? 15.877 3.704 -17.984 1.00 82.62 202 LEU A C 1
ATOM 1601 O O . LEU A 1 202 ? 16.900 3.955 -17.355 1.00 82.62 202 LEU A O 1
ATOM 1605 N N . LEU A 1 203 ? 15.902 2.962 -19.099 1.00 82.25 203 LEU A N 1
ATOM 1606 C CA . LEU A 1 203 ? 17.136 2.374 -19.649 1.00 82.25 203 LEU A CA 1
ATOM 1607 C C . LEU A 1 203 ? 18.079 3.384 -20.324 1.00 82.25 203 LEU A C 1
ATOM 1609 O O . LEU A 1 203 ? 19.196 3.018 -20.691 1.00 82.25 203 LEU A O 1
ATOM 1613 N N . GLU A 1 204 ? 17.649 4.633 -20.501 1.00 78.31 204 GLU A N 1
ATOM 1614 C CA . GLU A 1 204 ? 18.504 5.701 -21.023 1.00 78.31 204 GLU A CA 1
ATOM 1615 C C . GLU A 1 204 ? 19.595 6.102 -20.010 1.00 78.31 204 GLU A C 1
ATOM 1617 O O . GLU A 1 204 ? 19.350 6.069 -18.797 1.00 78.31 204 GLU A O 1
ATOM 1622 N N . PRO A 1 205 ? 20.802 6.488 -20.472 1.00 73.31 205 PRO A N 1
ATOM 1623 C CA . PRO A 1 205 ? 21.937 6.791 -19.596 1.00 73.31 205 PRO A CA 1
ATOM 1624 C C . PRO A 1 205 ? 21.632 7.800 -18.482 1.00 73.31 205 PRO A C 1
ATOM 1626 O O . PRO A 1 205 ? 22.112 7.627 -17.359 1.00 73.31 205 PRO A O 1
ATOM 1629 N N . GLU A 1 206 ? 20.823 8.816 -18.785 1.00 78.44 206 GLU A N 1
ATOM 1630 C CA . GLU A 1 206 ? 20.437 9.912 -17.894 1.00 78.44 206 GLU A CA 1
ATOM 1631 C C . GLU A 1 206 ? 19.460 9.454 -16.798 1.00 78.44 206 GLU A C 1
ATOM 1633 O O . GLU A 1 206 ? 19.509 9.953 -15.674 1.00 78.44 206 GLU A O 1
ATOM 1638 N N . ALA A 1 207 ? 18.601 8.476 -17.102 1.00 77.50 207 ALA A N 1
ATOM 1639 C CA . ALA A 1 207 ? 17.581 7.942 -16.196 1.00 77.50 207 ALA A CA 1
ATOM 1640 C C . ALA A 1 207 ? 18.051 6.704 -15.407 1.00 77.50 207 ALA A C 1
ATOM 1642 O O . ALA A 1 207 ? 17.424 6.300 -14.424 1.00 77.50 207 ALA A O 1
ATOM 1643 N N . MET A 1 208 ? 19.186 6.119 -15.788 1.00 79.38 208 MET A N 1
ATOM 1644 C CA . MET A 1 208 ? 19.721 4.899 -15.186 1.00 79.38 208 MET A CA 1
ATOM 1645 C C . MET A 1 208 ? 19.984 4.983 -13.665 1.00 79.38 208 MET A C 1
ATOM 1647 O O . MET A 1 208 ? 19.723 3.998 -12.977 1.00 79.38 208 MET A O 1
ATOM 1651 N N . PRO A 1 209 ? 20.414 6.115 -13.066 1.00 76.12 209 PRO A N 1
ATOM 1652 C CA . PRO A 1 209 ? 20.498 6.206 -11.603 1.00 76.12 209 PRO A CA 1
ATOM 1653 C C . P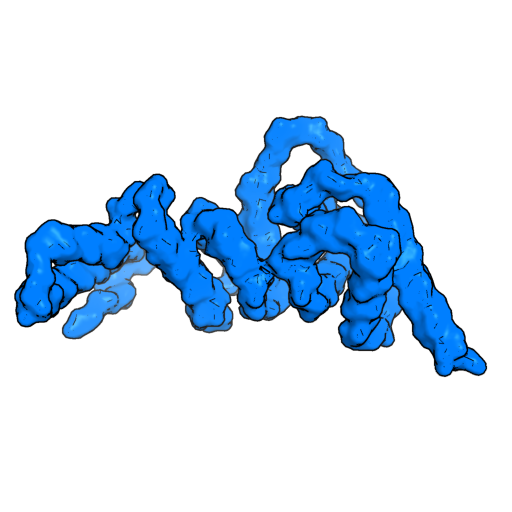RO A 1 209 ? 19.145 5.993 -10.900 1.00 76.12 209 PRO A C 1
ATOM 1655 O O . PRO A 1 209 ? 19.097 5.511 -9.769 1.00 76.12 209 PRO A O 1
ATOM 1658 N N . GLN A 1 210 ? 18.030 6.341 -11.551 1.00 71.69 210 GLN A N 1
ATOM 1659 C CA . GLN A 1 210 ? 16.686 6.065 -11.041 1.00 71.69 210 GLN A CA 1
ATOM 1660 C C . GLN A 1 210 ? 16.314 4.590 -11.239 1.00 71.69 210 GLN A C 1
ATOM 1662 O O . GLN A 1 210 ? 15.743 3.993 -10.327 1.00 71.69 210 GLN A O 1
ATOM 1667 N N . PHE A 1 211 ? 16.688 3.982 -12.374 1.00 80.06 211 PHE A N 1
ATOM 1668 C CA . PHE A 1 211 ? 16.567 2.533 -12.592 1.00 80.06 211 PHE A CA 1
ATOM 1669 C C . PHE A 1 211 ? 17.245 1.748 -11.462 1.00 80.06 211 PHE A C 1
ATOM 1671 O O . PHE A 1 211 ? 16.614 0.892 -10.848 1.00 80.06 211 PHE A O 1
ATOM 1678 N N . GLU A 1 212 ? 18.505 2.068 -11.151 1.00 72.50 212 GLU A N 1
ATOM 1679 C CA . GLU A 1 212 ? 19.308 1.370 -10.138 1.00 72.50 212 GLU A CA 1
ATOM 1680 C C . GLU A 1 212 ? 18.651 1.457 -8.749 1.00 72.50 212 GLU A C 1
ATOM 1682 O O . GLU A 1 212 ? 18.508 0.440 -8.066 1.00 72.50 212 GLU A O 1
ATOM 1687 N N . LYS A 1 213 ? 18.158 2.644 -8.365 1.00 68.44 213 LYS A N 1
ATOM 1688 C CA . LYS A 1 213 ? 17.422 2.853 -7.105 1.00 68.44 213 LYS A CA 1
ATOM 1689 C C . LYS A 1 213 ? 16.136 2.028 -7.030 1.00 68.44 213 LYS A C 1
ATOM 1691 O O . LYS A 1 213 ? 15.887 1.385 -6.013 1.00 68.44 213 LYS A O 1
ATOM 1696 N N . LEU A 1 214 ? 15.326 2.031 -8.090 1.00 67.19 214 LEU A N 1
ATOM 1697 C CA . LEU A 1 214 ? 14.055 1.300 -8.121 1.00 67.19 214 LEU A CA 1
ATOM 1698 C C . LEU A 1 214 ? 14.267 -0.217 -8.155 1.00 67.19 214 LEU A C 1
ATOM 1700 O O . LEU A 1 214 ? 13.559 -0.950 -7.467 1.00 67.19 214 LEU A O 1
ATOM 1704 N N . ALA A 1 215 ? 15.255 -0.690 -8.918 1.00 69.62 215 ALA A N 1
ATOM 1705 C CA . ALA A 1 215 ? 15.613 -2.103 -8.981 1.00 69.62 215 ALA A CA 1
ATOM 1706 C C . ALA A 1 215 ? 16.084 -2.614 -7.615 1.00 69.62 215 ALA A C 1
ATOM 1708 O O . ALA A 1 215 ? 15.658 -3.682 -7.174 1.00 69.62 215 ALA A O 1
ATOM 1709 N N . HIS A 1 216 ? 16.901 -1.826 -6.912 1.00 65.56 216 HIS A N 1
ATOM 1710 C CA . HIS A 1 216 ? 17.333 -2.154 -5.558 1.00 65.56 216 HIS A CA 1
ATOM 1711 C C . HIS A 1 216 ? 16.158 -2.176 -4.569 1.00 65.56 216 HIS A C 1
ATOM 1713 O O . HIS A 1 216 ? 16.002 -3.141 -3.826 1.00 65.56 216 HIS A O 1
ATOM 1719 N N . ALA A 1 217 ? 15.284 -1.166 -4.601 1.00 60.97 217 ALA A N 1
ATOM 1720 C CA . ALA A 1 217 ? 14.109 -1.099 -3.733 1.00 60.97 217 ALA A CA 1
ATOM 1721 C C . ALA A 1 217 ? 13.167 -2.296 -3.915 1.00 60.97 217 ALA A C 1
ATOM 1723 O O . ALA A 1 217 ? 12.698 -2.867 -2.934 1.00 60.97 217 ALA A O 1
ATOM 1724 N N . LEU A 1 218 ? 12.926 -2.715 -5.160 1.00 62.50 218 LEU A N 1
ATOM 1725 C CA . LEU A 1 218 ? 12.125 -3.903 -5.455 1.00 62.50 218 LEU A CA 1
ATOM 1726 C C . LEU A 1 218 ? 12.788 -5.187 -4.951 1.00 62.50 218 LEU A C 1
ATOM 1728 O O . LEU A 1 218 ? 12.102 -6.043 -4.394 1.00 62.50 218 LEU A O 1
ATOM 1732 N N . ALA A 1 219 ? 14.111 -5.309 -5.090 1.00 62.41 219 ALA A N 1
ATOM 1733 C CA . ALA A 1 219 ? 14.851 -6.449 -4.558 1.00 62.41 219 ALA A CA 1
ATOM 1734 C C . ALA A 1 219 ? 14.771 -6.528 -3.021 1.00 62.41 219 ALA A C 1
ATOM 1736 O O . ALA A 1 219 ? 14.603 -7.617 -2.470 1.00 62.41 219 ALA A O 1
ATOM 1737 N N . VAL A 1 220 ? 14.840 -5.388 -2.327 1.00 56.84 220 VAL A N 1
ATOM 1738 C CA . VAL A 1 220 ? 14.729 -5.327 -0.861 1.00 56.84 220 VAL A CA 1
ATOM 1739 C C . VAL A 1 220 ? 13.291 -5.583 -0.399 1.00 56.84 220 VAL A C 1
ATOM 1741 O O . VAL A 1 220 ? 13.070 -6.432 0.462 1.00 56.84 220 VAL A O 1
ATOM 1744 N N . ALA A 1 221 ? 12.300 -4.919 -1.002 1.00 54.12 221 ALA A N 1
ATOM 1745 C CA . ALA A 1 221 ? 10.889 -5.060 -0.639 1.00 54.12 221 ALA A CA 1
ATOM 1746 C C . ALA A 1 221 ? 10.351 -6.481 -0.870 1.00 54.12 221 ALA A C 1
ATOM 1748 O O . ALA A 1 221 ? 9.544 -6.972 -0.083 1.00 54.12 221 ALA A O 1
ATOM 1749 N N . GLY A 1 222 ? 10.821 -7.157 -1.922 1.00 53.72 222 GLY A N 1
ATOM 1750 C CA . GLY A 1 222 ? 10.466 -8.543 -2.221 1.00 53.72 222 GLY A CA 1
ATOM 1751 C C . GLY A 1 222 ? 11.162 -9.588 -1.345 1.00 53.72 222 GLY A C 1
ATOM 1752 O O . GLY A 1 222 ? 10.954 -10.773 -1.578 1.00 53.72 222 GLY A O 1
ATOM 1753 N N . HIS A 1 223 ? 11.997 -9.191 -0.372 1.00 52.31 223 HIS A N 1
ATOM 1754 C CA . HIS A 1 223 ? 12.879 -10.106 0.367 1.00 52.31 223 HIS A CA 1
ATOM 1755 C C . HIS A 1 223 ? 13.718 -10.997 -0.571 1.00 52.31 223 HIS A C 1
ATOM 1757 O O . HIS A 1 223 ? 14.013 -12.151 -0.256 1.00 52.31 223 HIS A O 1
ATOM 1763 N N . CYS A 1 224 ? 14.167 -10.467 -1.716 1.00 52.19 224 CYS A N 1
ATOM 1764 C CA . CYS A 1 224 ? 14.918 -11.215 -2.731 1.00 52.19 224 CYS A CA 1
ATOM 1765 C C . CYS A 1 224 ? 16.336 -11.631 -2.278 1.00 52.19 224 CYS A C 1
ATOM 1767 O O . CYS A 1 224 ? 17.151 -12.029 -3.106 1.00 52.19 224 CYS A O 1
ATOM 1769 N N . GLY A 1 225 ? 16.654 -11.577 -0.980 1.00 49.72 225 GLY A N 1
ATOM 1770 C CA . GLY A 1 225 ? 17.940 -11.993 -0.413 1.00 49.72 225 GLY A CA 1
ATOM 1771 C C . GLY A 1 225 ? 18.290 -13.471 -0.642 1.00 49.72 225 GLY A C 1
ATOM 1772 O O . GLY A 1 225 ? 19.448 -13.845 -0.487 1.00 49.72 225 GLY A O 1
ATOM 1773 N N . GLY A 1 226 ? 17.324 -14.304 -1.050 1.00 55.12 226 GLY A N 1
ATOM 1774 C CA . GLY A 1 226 ? 17.543 -15.690 -1.487 1.00 55.12 226 GLY A CA 1
ATOM 1775 C C . GLY A 1 226 ? 17.756 -15.874 -2.999 1.00 55.12 226 GLY A C 1
ATOM 1776 O O . GLY A 1 226 ? 17.889 -17.009 -3.457 1.00 55.12 226 GLY A O 1
ATOM 1777 N N . LEU A 1 227 ? 17.745 -14.803 -3.802 1.00 59.69 227 LEU A N 1
ATOM 1778 C CA . LEU A 1 227 ? 17.768 -14.893 -5.263 1.00 59.69 227 LEU A CA 1
ATOM 1779 C C . LEU A 1 227 ? 19.198 -15.195 -5.739 1.00 59.69 227 LEU A C 1
ATOM 1781 O O . LEU A 1 227 ? 20.099 -14.364 -5.650 1.00 59.69 227 LEU A O 1
ATOM 1785 N N . ARG A 1 228 ? 19.420 -16.422 -6.215 1.00 61.25 228 ARG A N 1
ATOM 1786 C CA . ARG A 1 228 ? 20.724 -16.916 -6.677 1.00 61.25 228 ARG A CA 1
ATOM 1787 C C . ARG A 1 228 ? 20.902 -16.679 -8.178 1.00 61.25 228 ARG A C 1
ATOM 1789 O O . ARG A 1 228 ? 19.936 -16.517 -8.920 1.00 61.25 228 ARG A O 1
ATOM 1796 N N . LEU A 1 229 ? 22.143 -16.742 -8.667 1.00 62.12 229 LEU A N 1
ATOM 1797 C CA . LEU A 1 229 ? 22.431 -16.670 -10.111 1.00 62.12 229 LEU A CA 1
ATOM 1798 C C . LEU A 1 229 ? 21.721 -17.776 -10.917 1.00 62.12 229 LEU A C 1
ATOM 1800 O O . LEU A 1 229 ? 21.356 -17.553 -12.072 1.00 62.12 229 LEU A O 1
ATOM 1804 N N . SER A 1 230 ? 21.478 -18.941 -10.308 1.00 61.12 230 SER A N 1
ATOM 1805 C CA . SER A 1 230 ? 20.683 -20.028 -10.896 1.00 61.12 230 SER A CA 1
ATOM 1806 C C . SER A 1 230 ? 19.253 -19.591 -11.227 1.00 61.12 230 SER A C 1
ATOM 1808 O O . SER A 1 230 ? 18.764 -19.899 -12.315 1.00 61.12 230 SER A O 1
ATOM 1810 N N . HIS A 1 231 ? 18.635 -18.798 -10.348 1.00 65.81 231 HIS A N 1
ATOM 1811 C CA . HIS A 1 231 ? 17.281 -18.262 -10.509 1.00 65.81 231 HIS A CA 1
ATOM 1812 C C . HIS A 1 231 ? 17.222 -17.262 -11.671 1.00 65.81 231 HIS A C 1
ATOM 1814 O O . HIS A 1 231 ? 16.352 -17.349 -12.536 1.00 65.81 231 HIS A O 1
ATOM 1820 N N . ILE A 1 232 ? 18.211 -16.363 -11.765 1.00 70.25 232 ILE A N 1
ATOM 1821 C CA . ILE A 1 232 ? 18.329 -15.417 -12.889 1.00 70.25 232 ILE A CA 1
ATOM 1822 C C . ILE A 1 232 ? 18.519 -16.167 -14.213 1.00 70.25 232 ILE A C 1
ATOM 1824 O O . ILE A 1 232 ? 17.935 -15.798 -15.234 1.00 70.25 232 ILE A O 1
ATOM 1828 N N . ALA A 1 233 ? 19.309 -17.243 -14.213 1.00 67.81 233 ALA A N 1
ATOM 1829 C CA . ALA A 1 233 ? 19.505 -18.065 -15.399 1.00 67.81 233 ALA A CA 1
ATOM 1830 C C . ALA A 1 233 ? 18.208 -18.769 -15.840 1.00 67.81 233 ALA A C 1
ATOM 1832 O O . ALA A 1 233 ? 17.950 -18.838 -17.042 1.00 67.81 233 ALA A O 1
ATOM 1833 N N . ALA A 1 234 ? 17.383 -19.245 -14.900 1.00 70.81 234 ALA A N 1
ATOM 1834 C CA . ALA A 1 234 ? 16.060 -19.803 -15.188 1.00 70.81 234 ALA A CA 1
ATOM 1835 C C . ALA A 1 234 ? 15.114 -18.747 -15.779 1.00 70.81 234 ALA A C 1
ATOM 1837 O O . ALA A 1 234 ? 14.538 -18.967 -16.843 1.00 70.81 234 ALA A O 1
ATOM 1838 N N . MET A 1 235 ? 15.057 -17.551 -15.182 1.00 73.56 235 MET A N 1
ATOM 1839 C CA . MET A 1 235 ? 14.279 -16.425 -15.715 1.00 73.56 235 MET A CA 1
ATOM 1840 C C . MET A 1 235 ? 14.698 -16.052 -17.140 1.00 73.56 235 MET A C 1
ATOM 1842 O O . MET A 1 235 ? 13.857 -15.944 -18.032 1.00 73.56 235 MET A O 1
ATOM 1846 N N . LYS A 1 236 ? 16.007 -15.919 -17.387 1.00 78.50 236 LYS A N 1
ATOM 1847 C CA . LYS A 1 236 ? 16.543 -15.637 -18.725 1.00 78.50 236 LYS A CA 1
ATOM 1848 C C . LYS A 1 236 ? 16.132 -16.713 -19.731 1.00 78.50 236 LYS A C 1
ATOM 1850 O O . LYS A 1 236 ? 15.710 -16.374 -20.834 1.00 78.50 236 LYS A O 1
ATOM 1855 N N . ARG A 1 237 ? 16.262 -17.997 -19.380 1.00 78.69 237 ARG A N 1
ATOM 1856 C CA . ARG A 1 237 ? 15.883 -19.106 -20.271 1.00 78.69 237 ARG A CA 1
ATOM 1857 C C . ARG A 1 237 ? 14.394 -19.101 -20.581 1.00 78.69 237 ARG A C 1
ATOM 1859 O O . ARG A 1 237 ? 14.050 -19.257 -21.747 1.00 78.69 237 ARG A O 1
ATOM 1866 N N . ALA A 1 238 ? 13.539 -18.881 -19.588 1.00 78.88 238 ALA A N 1
ATOM 1867 C CA . ALA A 1 238 ? 12.098 -18.805 -19.788 1.00 78.88 238 ALA A CA 1
ATOM 1868 C C . ALA A 1 238 ? 11.718 -17.663 -20.741 1.00 78.88 238 ALA A C 1
ATOM 1870 O O . ALA A 1 238 ? 10.993 -17.902 -21.704 1.00 78.88 238 ALA A O 1
ATOM 1871 N N . VAL A 1 239 ? 12.277 -16.460 -20.544 1.00 78.69 239 VAL A N 1
ATOM 1872 C CA . VAL A 1 239 ? 12.082 -15.317 -21.456 1.00 78.69 239 VAL A CA 1
ATOM 1873 C C . VAL A 1 239 ? 12.513 -15.675 -22.874 1.00 78.69 239 VAL A C 1
ATOM 1875 O O . VAL A 1 239 ? 11.725 -15.532 -23.805 1.00 78.69 239 VAL A O 1
ATOM 1878 N N . VAL A 1 240 ? 13.738 -16.186 -23.043 1.00 81.94 240 VAL A N 1
ATOM 1879 C CA . VAL A 1 240 ? 14.257 -16.579 -24.362 1.00 81.94 240 VAL A CA 1
ATOM 1880 C C . VAL A 1 240 ? 13.344 -17.613 -25.008 1.00 81.94 240 VAL A C 1
ATOM 1882 O O . VAL A 1 240 ? 12.981 -17.448 -26.163 1.00 81.94 240 VAL A O 1
ATOM 1885 N N . ARG A 1 241 ? 12.920 -18.637 -24.262 1.00 79.94 241 ARG A N 1
ATOM 1886 C CA . ARG A 1 241 ? 12.057 -19.704 -24.774 1.00 79.94 241 ARG A CA 1
ATOM 1887 C C . ARG A 1 241 ? 10.699 -19.194 -25.220 1.00 79.94 241 ARG A C 1
ATOM 1889 O O . ARG A 1 241 ? 10.248 -19.624 -26.273 1.00 79.94 241 ARG A O 1
ATOM 1896 N N . VAL A 1 242 ? 10.058 -18.307 -24.454 1.00 81.00 242 VAL A N 1
ATOM 1897 C CA . VAL A 1 242 ? 8.768 -17.708 -24.843 1.00 81.00 242 VAL A CA 1
ATOM 1898 C C . VAL A 1 242 ? 8.922 -16.874 -26.104 1.00 81.00 242 VAL A C 1
ATOM 1900 O O . VAL A 1 242 ? 8.155 -17.073 -27.039 1.00 81.00 242 VAL A O 1
ATOM 1903 N N . VAL A 1 243 ? 9.953 -16.028 -26.175 1.00 78.31 243 VAL A N 1
ATOM 1904 C CA . VAL A 1 243 ? 10.244 -15.242 -27.383 1.00 78.31 243 VAL A CA 1
ATOM 1905 C C . VAL A 1 243 ? 10.515 -16.152 -28.582 1.00 78.31 243 VAL A C 1
ATOM 1907 O O . VAL A 1 243 ? 10.016 -15.896 -29.667 1.00 78.31 243 VAL A O 1
ATOM 1910 N N . THR A 1 244 ? 11.274 -17.236 -28.422 1.00 78.75 244 THR A N 1
ATOM 1911 C CA . THR A 1 244 ? 11.576 -18.129 -29.550 1.00 78.75 244 THR A CA 1
ATOM 1912 C C . THR A 1 244 ? 10.395 -19.009 -29.955 1.00 78.75 244 THR A C 1
ATOM 1914 O O . THR A 1 244 ? 10.261 -19.307 -31.136 1.00 78.75 244 THR A O 1
ATOM 1917 N N . SER A 1 245 ? 9.533 -19.422 -29.016 1.00 74.12 245 SER A N 1
ATOM 1918 C CA . SER A 1 245 ? 8.372 -20.265 -29.335 1.00 74.12 245 SER A CA 1
ATOM 1919 C C . SER A 1 245 ? 7.243 -19.486 -30.005 1.00 74.12 245 SER A C 1
ATOM 1921 O O . SER A 1 245 ? 6.579 -20.028 -30.881 1.00 74.12 245 SER A O 1
ATOM 1923 N N . SER A 1 246 ? 7.057 -18.209 -29.655 1.00 60.88 246 SER A N 1
ATOM 1924 C CA . SER A 1 246 ? 6.094 -17.339 -30.345 1.00 60.88 246 SER A CA 1
ATOM 1925 C C . SER A 1 246 ? 6.528 -16.987 -31.772 1.00 60.88 246 SER A C 1
ATOM 1927 O O . SER A 1 246 ? 5.691 -16.702 -32.622 1.00 60.88 246 SER A O 1
ATOM 1929 N N . TRP A 1 247 ? 7.828 -17.058 -32.068 1.00 52.44 247 TRP A N 1
ATOM 1930 C CA . TRP A 1 247 ? 8.362 -16.872 -33.419 1.00 52.44 247 TRP A CA 1
ATOM 1931 C C . TRP A 1 247 ? 8.186 -18.102 -34.323 1.00 52.44 247 TRP A C 1
ATOM 1933 O O . TRP A 1 247 ? 8.005 -17.945 -35.529 1.00 52.44 247 TRP A O 1
ATOM 1943 N N . THR A 1 248 ? 8.187 -19.318 -33.767 1.00 48.81 248 THR A N 1
ATOM 1944 C CA . THR A 1 248 ? 7.986 -20.555 -34.546 1.00 48.81 248 THR A CA 1
ATOM 1945 C C . THR A 1 248 ? 6.547 -20.780 -35.016 1.00 48.81 248 THR A C 1
ATOM 1947 O O . THR A 1 248 ? 6.345 -21.566 -35.929 1.00 48.81 248 THR A O 1
ATOM 1950 N N . GLU A 1 249 ? 5.557 -20.095 -34.439 1.00 45.78 249 GLU A N 1
ATOM 1951 C CA . GLU A 1 249 ? 4.148 -20.174 -34.872 1.00 45.78 249 GLU A CA 1
ATOM 1952 C C . GLU A 1 249 ? 3.787 -19.140 -35.960 1.00 45.78 249 GLU A C 1
ATOM 1954 O O . GLU A 1 249 ? 2.733 -19.242 -36.581 1.00 45.78 249 GLU A O 1
ATOM 1959 N N . CYS A 1 250 ? 4.672 -18.169 -36.220 1.00 40.78 250 CYS A N 1
ATOM 1960 C CA . CYS A 1 250 ? 4.495 -17.101 -37.216 1.00 40.78 250 CYS A CA 1
ATOM 1961 C C . CYS A 1 250 ? 5.364 -17.267 -38.482 1.00 40.78 250 CYS A C 1
ATOM 1963 O O . CYS A 1 250 ? 5.390 -16.358 -39.313 1.00 40.78 250 CYS A O 1
ATOM 1965 N N . SER A 1 251 ? 6.090 -18.385 -38.614 1.00 36.44 251 SER A N 1
ATOM 1966 C CA . SER A 1 251 ? 6.941 -18.726 -39.773 1.00 36.44 251 SER A CA 1
ATOM 1967 C C . SER A 1 251 ? 6.327 -19.868 -40.573 1.00 36.44 251 SER A C 1
ATOM 1969 O O . SER A 1 251 ? 6.382 -19.804 -41.820 1.00 36.44 251 SER A O 1
#

Foldseek 3Di:
DAQDLVVFDPDPVRVVVSLVVRLVVVLVPQLVVCVVVVDDPVVSVVVSCLSSLVDDLVDPSSQVSLLVVLLCCLAPVVVVDPDPDLVVLLVVLLVSLVSHDLVSNLVSLVHDDDLSNNVSNLSSLLVVCDDPDPDPQDDDDQDDPVRLVVVLVVLVPDDLCLLVQLVVQLCVVDVVLCVLCVRSNNVDSVNVSSVVNVLSVQSHPVSVVVSSSSVVSCCVSSVVVVPDPVSVVSSVVSSVVSVVVVVVVVD

Radius of gyration: 23.26 Å; Cα contacts (8 Å, |Δi|>4): 198; chains: 1; bounding box: 56×52×70 Å

Organism: NCBI:txid1628268

InterPro domains:
  IPR025255 Protein of unknown function DUF4202 [PF13875] (3-116)
  IPR025255 Protein of unknown function DUF4202 [PTHR41729] (3-114)

Secondary structure (DSSP, 8-state):
----GGGS-SSHHHHHHHHHHHHHHHHHHHHHHHHHTT--HHHHHHHHHHHHT-S-TT-HHHHHHHHHHHHHIIIIIGGG-----HHHHHHHHHHHHTTS-HHHHHHHHTS---HHHHHHHHHHHHHH---SS-PPP-------HHHHHHHHHHHHHS-TTHHHHHHHHHHHH-HHHHHHH-SGGGS-HHHHHHHHHHHHHT-STTTHHHHHHHHHHHHHHTTGGG--HHHHHHHHHHHHHHHHHHHHT--

Sequence (251 aa):
ATVRRSQFPGSEEGHSQWKAALKQQQEMRVKPILAKAGWGSEAIARVTTLLSMDGSREDKDMQVLEDATCLVFLQTDLPSMKIEDHGKLVDLLHKTWVKMSPCARSKAIHLEYDAPMLHCLIEAIARDSTPSSPQTPMVAPRFTKACADLLRKSWSELPETFTKEVFERVLAEDKEVYELLSHPVVKEFQNMRKVISRFLGLLEPEAMPQFEKLAHALAVAGHCGGLRLSHIAAMKRAVVRVVTSSWTECS

Mean predicted aligned error: 13.12 Å